Protein AF-A0A954UWZ2-F1 (afdb_monomer)

Structure (mmCIF, N/CA/C/O backbone):
data_AF-A0A954UWZ2-F1
#
_entry.id   AF-A0A954UWZ2-F1
#
loop_
_atom_site.group_PDB
_atom_site.id
_atom_site.type_symbol
_atom_site.label_atom_id
_atom_site.label_alt_id
_atom_site.label_comp_id
_atom_site.label_asym_id
_atom_site.label_entity_id
_atom_site.label_seq_id
_atom_site.pdbx_PDB_ins_code
_atom_site.Cartn_x
_atom_site.Cartn_y
_atom_site.Cartn_z
_atom_site.occupancy
_atom_site.B_iso_or_equiv
_atom_site.auth_seq_id
_atom_site.auth_comp_id
_atom_site.auth_asym_id
_atom_site.auth_atom_id
_atom_site.pdbx_PDB_model_num
ATOM 1 N N . LEU A 1 1 ? 9.481 5.111 -17.561 1.00 67.00 1 LEU A N 1
ATOM 2 C CA . LEU A 1 1 ? 8.067 4.849 -17.198 1.00 67.00 1 LEU A CA 1
ATOM 3 C C . LEU A 1 1 ? 7.907 4.317 -15.772 1.00 67.00 1 LEU A C 1
ATOM 5 O O . LEU A 1 1 ? 6.921 4.654 -15.141 1.00 67.00 1 LEU A O 1
ATOM 9 N N . SER A 1 2 ? 8.858 3.538 -15.236 1.00 72.62 2 SER A N 1
ATOM 10 C CA . SER A 1 2 ? 8.804 3.066 -13.840 1.00 72.62 2 SER A CA 1
ATOM 11 C C . SER A 1 2 ? 8.763 4.212 -12.810 1.00 72.62 2 SER A C 1
ATOM 13 O O . SER A 1 2 ? 8.008 4.137 -11.845 1.00 72.62 2 SER A O 1
ATOM 15 N N . MET A 1 3 ? 9.449 5.325 -13.108 1.00 80.88 3 MET A N 1
ATOM 16 C CA . MET A 1 3 ? 9.498 6.538 -12.276 1.00 80.88 3 MET A CA 1
ATOM 17 C C . MET A 1 3 ? 8.120 7.120 -11.911 1.00 80.88 3 MET A C 1
ATOM 19 O O . MET A 1 3 ? 8.014 7.819 -10.908 1.00 80.88 3 MET A O 1
ATOM 23 N N . VAL A 1 4 ? 7.056 6.813 -12.667 1.00 82.88 4 VAL A N 1
ATOM 24 C CA . VAL A 1 4 ? 5.683 7.265 -12.361 1.00 82.88 4 VAL A CA 1
ATOM 25 C C . VAL A 1 4 ? 5.224 6.779 -10.980 1.00 82.88 4 VAL A C 1
ATOM 27 O O . VAL A 1 4 ? 4.524 7.489 -10.267 1.00 82.88 4 VAL A O 1
ATOM 30 N N . PHE A 1 5 ? 5.670 5.602 -10.532 1.00 83.75 5 PHE A N 1
ATOM 31 C CA . PHE A 1 5 ? 5.325 5.092 -9.199 1.00 83.75 5 PHE A CA 1
ATOM 32 C C . PHE A 1 5 ? 6.072 5.796 -8.051 1.00 83.75 5 PHE A C 1
ATOM 34 O O . PHE A 1 5 ? 5.718 5.621 -6.883 1.00 83.75 5 PHE A O 1
ATOM 41 N N . HIS A 1 6 ? 7.092 6.590 -8.373 1.00 84.88 6 HIS A N 1
ATOM 42 C CA . HIS A 1 6 ? 7.792 7.467 -7.435 1.00 84.88 6 HIS A CA 1
ATOM 43 C C . HIS A 1 6 ? 7.334 8.919 -7.535 1.00 84.88 6 HIS A C 1
ATOM 45 O O . HIS A 1 6 ? 7.805 9.761 -6.769 1.00 84.88 6 HIS A O 1
ATOM 51 N N . GLU A 1 7 ? 6.402 9.216 -8.439 1.00 90.31 7 GLU A N 1
ATOM 52 C CA . GLU A 1 7 ? 5.855 10.550 -8.570 1.00 90.31 7 GLU A CA 1
ATOM 53 C C . GLU A 1 7 ? 5.145 10.940 -7.262 1.00 90.31 7 GLU A C 1
ATOM 55 O O . GLU A 1 7 ? 4.226 10.241 -6.810 1.00 90.31 7 GLU A O 1
ATOM 60 N N . PRO A 1 8 ? 5.565 12.043 -6.614 1.00 88.62 8 PRO A N 1
ATOM 61 C CA . PRO A 1 8 ? 5.106 12.383 -5.272 1.00 88.62 8 PRO A CA 1
ATOM 62 C C . PRO A 1 8 ? 3.603 12.631 -5.239 1.00 88.62 8 PRO A C 1
ATOM 64 O O . PRO A 1 8 ? 2.965 12.330 -4.234 1.00 88.62 8 PRO A O 1
ATOM 67 N N . VAL A 1 9 ? 3.025 13.123 -6.336 1.00 92.19 9 VAL A N 1
ATOM 68 C CA . VAL A 1 9 ? 1.583 13.341 -6.468 1.00 92.19 9 VAL A CA 1
ATOM 69 C C . VAL A 1 9 ? 0.827 12.021 -6.329 1.00 92.19 9 VAL A C 1
ATOM 71 O O . VAL A 1 9 ? -0.062 11.915 -5.490 1.00 92.19 9 VAL A O 1
ATOM 74 N N . LEU A 1 10 ? 1.224 10.989 -7.077 1.00 93.00 10 LEU A N 1
ATOM 75 C CA . LEU A 1 10 ? 0.560 9.686 -7.073 1.00 93.00 10 LEU A CA 1
ATOM 76 C C . LEU A 1 10 ? 0.650 9.011 -5.702 1.00 93.00 10 LEU A C 1
ATOM 78 O O . LEU A 1 10 ? -0.364 8.575 -5.150 1.00 93.00 10 LEU A O 1
ATOM 82 N N . VAL A 1 11 ? 1.853 8.975 -5.124 1.00 92.25 11 VAL A N 1
ATOM 83 C CA . VAL A 1 11 ? 2.081 8.409 -3.788 1.00 92.25 11 VAL A CA 1
ATOM 84 C C . VAL A 1 11 ? 1.276 9.180 -2.742 1.00 92.25 11 VAL A C 1
ATOM 86 O O . VAL A 1 11 ? 0.578 8.571 -1.934 1.00 92.25 11 VAL A O 1
ATOM 89 N N . THR A 1 12 ? 1.291 10.513 -2.790 1.00 93.25 12 THR A N 1
ATOM 90 C CA . THR A 1 12 ? 0.527 11.351 -1.857 1.00 93.25 12 THR A CA 1
ATOM 91 C C . THR A 1 12 ? -0.974 11.130 -2.008 1.00 93.25 12 THR A C 1
ATOM 93 O O . THR A 1 12 ? -1.648 10.998 -0.995 1.00 93.25 12 THR A O 1
ATOM 96 N N . CYS A 1 13 ? -1.519 10.998 -3.220 1.00 94.81 13 CYS A N 1
ATOM 97 C CA . CYS A 1 13 ? -2.939 10.692 -3.423 1.00 94.81 13 CYS A CA 1
ATOM 98 C C . CYS A 1 13 ? -3.350 9.371 -2.753 1.00 94.81 13 CYS A C 1
ATOM 100 O O . CYS A 1 13 ? -4.350 9.325 -2.032 1.00 94.81 13 CYS A O 1
ATOM 102 N N . VAL A 1 14 ? -2.561 8.308 -2.941 1.00 95.81 14 VAL A N 1
ATOM 103 C CA . VAL A 1 14 ? -2.810 6.990 -2.329 1.00 95.81 14 VAL A CA 1
ATOM 104 C C . VAL A 1 14 ? -2.700 7.057 -0.804 1.00 95.81 14 VAL A C 1
ATOM 106 O O . VAL A 1 14 ? -3.539 6.503 -0.086 1.00 95.81 14 VAL A O 1
ATOM 109 N N . LEU A 1 15 ? -1.686 7.754 -0.292 1.00 95.38 15 LEU A N 1
ATOM 110 C CA . LEU A 1 15 ? -1.473 7.918 1.143 1.00 95.38 15 LEU A CA 1
ATOM 111 C C . LEU A 1 15 ? -2.563 8.773 1.784 1.00 95.38 15 LEU A C 1
ATOM 113 O O . LEU A 1 15 ? -3.098 8.381 2.813 1.00 95.38 15 LEU A O 1
ATOM 117 N N . VAL A 1 16 ? -2.947 9.891 1.171 1.00 96.00 16 VAL A N 1
ATOM 118 C CA . VAL A 1 16 ? -4.031 10.757 1.650 1.00 96.00 16 VAL A CA 1
ATOM 119 C C . VAL A 1 16 ? -5.338 9.979 1.708 1.00 96.00 16 VAL A C 1
ATOM 121 O O . VAL A 1 16 ? -6.011 10.032 2.734 1.00 96.00 16 VAL A O 1
ATOM 124 N N . TRP A 1 17 ? -5.670 9.197 0.674 1.00 96.81 17 TRP A N 1
ATOM 125 C CA . TRP A 1 17 ? -6.833 8.306 0.706 1.00 96.81 17 TRP A CA 1
ATOM 126 C C . TRP A 1 17 ? -6.774 7.344 1.897 1.00 96.81 17 TRP A C 1
ATOM 128 O O . TRP A 1 17 ? -7.715 7.266 2.689 1.00 96.81 17 TRP A O 1
ATOM 138 N N . SER A 1 18 ? -5.648 6.646 2.047 1.00 96.81 18 SER A N 1
ATOM 139 C CA . SER A 1 18 ? -5.453 5.622 3.077 1.00 96.81 18 SER A CA 1
ATOM 140 C C . SER A 1 18 ? -5.515 6.210 4.491 1.00 96.81 18 SER A C 1
ATOM 142 O O . SER A 1 18 ? -6.202 5.675 5.361 1.00 96.81 18 SER A O 1
ATOM 144 N N . ILE A 1 19 ? -4.867 7.355 4.709 1.00 96.12 19 ILE A N 1
ATOM 145 C CA . ILE A 1 19 ? -4.823 8.044 5.999 1.00 96.12 19 ILE A CA 1
ATOM 146 C C . ILE A 1 19 ? -6.180 8.661 6.335 1.00 96.12 19 ILE A C 1
ATOM 148 O O . ILE A 1 19 ? -6.673 8.489 7.452 1.00 96.12 19 ILE A O 1
ATOM 152 N N . ALA A 1 20 ? -6.818 9.352 5.387 1.00 94.69 20 ALA A N 1
ATOM 153 C CA . ALA A 1 20 ? -8.117 9.978 5.609 1.00 94.69 20 ALA A CA 1
ATOM 154 C C . ALA A 1 20 ? -9.187 8.929 5.934 1.00 94.69 20 ALA A C 1
ATOM 156 O O . ALA A 1 20 ? -9.879 9.051 6.942 1.00 94.69 20 ALA A O 1
ATOM 157 N N . ARG A 1 21 ? -9.282 7.859 5.136 1.00 94.94 21 ARG A N 1
ATOM 158 C CA . ARG A 1 21 ? -10.297 6.813 5.327 1.00 94.94 21 ARG A CA 1
ATOM 159 C C . ARG A 1 21 ? -10.023 5.922 6.533 1.00 94.94 21 ARG A C 1
ATOM 161 O O . ARG A 1 21 ? -10.967 5.541 7.223 1.00 94.94 21 ARG A O 1
ATOM 168 N N . GLY A 1 22 ? -8.756 5.620 6.812 1.00 93.69 22 GLY A N 1
ATOM 169 C CA . GLY A 1 22 ? -8.371 4.841 7.988 1.00 93.69 22 GLY A CA 1
ATOM 170 C C . GLY A 1 22 ? -8.563 5.612 9.295 1.00 93.69 22 GLY A C 1
ATOM 171 O O . GLY A 1 22 ? -9.026 5.037 10.276 1.00 93.69 22 GLY A O 1
ATOM 172 N N . SER A 1 23 ? -8.262 6.916 9.314 1.00 93.94 23 SER A N 1
ATOM 173 C CA . SER A 1 23 ? -8.487 7.758 10.499 1.00 93.94 23 SER A CA 1
ATOM 174 C C . SER A 1 23 ? -9.970 8.002 10.781 1.00 93.94 23 SER A C 1
ATOM 176 O O . SER A 1 23 ? -10.359 8.033 11.946 1.00 93.94 23 SER A O 1
ATOM 178 N N . ASP A 1 24 ? -10.809 8.094 9.746 1.00 91.75 24 ASP A N 1
ATOM 179 C CA . ASP A 1 24 ? -12.248 8.328 9.907 1.00 91.75 24 ASP A CA 1
ATOM 180 C C . ASP A 1 24 ? -13.032 7.133 10.457 1.00 91.75 24 ASP A C 1
ATOM 182 O O . ASP A 1 24 ? -14.117 7.326 10.988 1.00 91.75 24 ASP A O 1
ATOM 186 N N . ALA A 1 25 ? -12.481 5.921 10.396 1.00 89.75 25 ALA A N 1
ATOM 187 C CA . ALA A 1 25 ? -13.186 4.690 10.753 1.00 89.75 25 ALA A CA 1
ATOM 188 C C . ALA A 1 25 ? -13.754 4.658 12.185 1.00 89.75 25 ALA A C 1
ATOM 190 O O . ALA A 1 25 ? -14.836 4.114 12.412 1.00 89.75 25 ALA A O 1
ATOM 191 N N . VAL A 1 26 ? -13.000 5.191 13.153 1.00 90.06 26 VAL A N 1
ATOM 192 C CA . VAL A 1 26 ? -13.369 5.179 14.575 1.00 90.06 26 VAL A CA 1
ATOM 193 C C . VAL A 1 26 ? -13.302 6.588 15.153 1.00 90.06 26 VAL A C 1
ATOM 195 O O . VAL A 1 26 ? -14.333 7.136 15.526 1.00 90.06 26 VAL A O 1
ATOM 198 N N . SER A 1 27 ? -12.124 7.217 15.194 1.00 88.75 27 SER A N 1
ATOM 199 C CA . SER A 1 27 ? -11.965 8.551 15.788 1.00 88.75 27 SER A CA 1
ATOM 200 C C . SER A 1 27 ? -12.732 9.645 15.037 1.00 88.75 27 SER A C 1
ATOM 202 O O . SER A 1 27 ? -13.236 10.571 15.667 1.00 88.75 27 SER A O 1
ATOM 204 N N . GLY A 1 28 ? -12.896 9.528 13.715 1.00 87.38 28 GLY A N 1
ATOM 205 C CA . GLY A 1 28 ? -13.749 10.434 12.936 1.00 87.38 28 GLY A CA 1
ATOM 206 C C . GLY A 1 28 ? -15.221 10.367 13.345 1.00 87.38 28 GLY A C 1
ATOM 207 O O . GLY A 1 28 ? -15.819 11.398 13.652 1.00 87.38 28 GLY A O 1
ATOM 208 N N . GLU A 1 29 ? -15.786 9.162 13.402 1.00 90.12 29 GLU A N 1
ATOM 209 C CA . GLU A 1 29 ? -17.192 8.949 13.768 1.00 90.12 29 GLU A CA 1
ATOM 210 C C . GLU A 1 29 ? -17.469 9.205 15.260 1.00 90.12 29 GLU A C 1
ATOM 212 O O . GLU A 1 29 ? -18.535 9.709 15.606 1.00 90.12 29 GLU A O 1
ATOM 217 N N . ILE A 1 30 ? -16.508 8.954 16.159 1.00 89.06 30 ILE A N 1
ATOM 218 C CA . ILE A 1 30 ? -16.653 9.353 17.572 1.00 89.06 30 ILE A CA 1
ATOM 219 C C . ILE A 1 30 ? -16.659 10.876 17.699 1.00 89.06 30 ILE A C 1
ATOM 221 O O . ILE A 1 30 ? -17.496 11.432 18.399 1.00 89.06 30 ILE A O 1
ATOM 225 N N . ASN A 1 31 ? -15.756 11.572 17.004 1.00 87.31 31 ASN A N 1
ATOM 226 C CA . ASN A 1 31 ? -15.694 13.033 17.051 1.00 87.31 31 ASN A CA 1
ATOM 227 C C . ASN A 1 31 ? -16.964 13.705 16.493 1.00 87.31 31 ASN A C 1
ATOM 229 O O . ASN A 1 31 ? -17.227 14.861 16.804 1.00 87.31 31 ASN A O 1
ATOM 233 N N . ARG A 1 32 ? -17.737 12.995 15.660 1.00 88.06 32 ARG A N 1
ATOM 234 C CA . ARG A 1 32 ? -19.035 13.437 15.126 1.00 88.06 32 ARG A CA 1
ATOM 235 C C . ARG A 1 32 ? -20.229 13.039 16.002 1.00 88.06 32 ARG A C 1
ATOM 237 O O . ARG A 1 32 ? -21.334 13.478 15.712 1.00 88.06 32 ARG A O 1
ATOM 244 N N . GLY A 1 33 ? -20.036 12.182 17.008 1.00 86.69 33 GLY A N 1
ATOM 245 C CA . GLY A 1 33 ? -21.117 11.582 17.805 1.00 86.69 33 GLY A CA 1
ATOM 246 C C . GLY A 1 33 ? -21.938 10.509 17.070 1.00 86.69 33 GLY A C 1
ATOM 247 O O . GLY A 1 33 ? -22.824 9.891 17.653 1.00 86.69 33 GLY A O 1
ATOM 248 N N . THR A 1 34 ? -21.638 10.227 15.799 1.00 86.62 34 THR A N 1
ATOM 249 C CA . THR A 1 34 ? -22.390 9.274 14.965 1.00 86.62 34 THR A CA 1
ATOM 250 C C . THR A 1 34 ? -22.144 7.825 15.368 1.00 86.62 34 THR A C 1
ATOM 252 O O . THR A 1 34 ? -23.054 6.998 15.279 1.00 86.62 34 THR A O 1
ATOM 255 N N . LEU A 1 35 ? -20.939 7.500 15.854 1.00 86.56 35 LEU A N 1
ATOM 256 C CA . LEU A 1 35 ? -20.617 6.132 16.268 1.00 86.56 35 LEU A CA 1
ATOM 257 C C . LEU A 1 35 ? -21.508 5.662 17.427 1.00 86.56 35 LEU A C 1
ATOM 259 O O . LEU A 1 35 ? -21.903 4.500 17.467 1.00 86.56 35 LEU A O 1
ATOM 263 N N . GLU A 1 36 ? -21.843 6.558 18.352 1.00 84.75 36 GLU A N 1
ATOM 264 C CA . GLU A 1 36 ? -22.681 6.240 19.510 1.00 84.75 36 GLU A CA 1
ATOM 265 C C . GLU A 1 36 ? -24.131 5.974 19.087 1.00 84.75 36 GLU A C 1
ATOM 267 O O . GLU A 1 36 ? -24.730 4.996 19.533 1.00 84.75 36 GLU A O 1
ATOM 272 N N . MET A 1 37 ? -24.654 6.752 18.131 1.00 86.81 37 MET A N 1
ATOM 273 C CA . MET A 1 37 ? -25.975 6.516 17.535 1.00 86.81 37 MET A CA 1
ATOM 274 C C . MET A 1 37 ? -26.052 5.169 16.800 1.00 86.81 37 MET A C 1
ATOM 276 O O . MET A 1 37 ? -27.055 4.463 16.900 1.00 86.81 37 MET A O 1
ATOM 280 N N . LEU A 1 38 ? -24.996 4.789 16.074 1.00 84.81 38 LEU A N 1
ATOM 281 C CA . LEU A 1 38 ? -24.941 3.518 15.342 1.00 84.81 38 LEU A CA 1
ATOM 282 C C . LEU A 1 38 ? -24.823 2.309 16.274 1.00 84.81 38 LEU A C 1
ATOM 284 O O . LEU A 1 38 ? -25.406 1.263 15.999 1.00 84.81 38 LEU A O 1
ATOM 288 N N . LEU A 1 39 ? -24.086 2.441 17.377 1.00 82.88 39 LEU A N 1
ATOM 289 C CA . LEU A 1 39 ? -23.926 1.366 18.359 1.00 82.88 39 LEU A CA 1
ATOM 290 C C . LEU A 1 39 ? -25.130 1.208 19.296 1.00 82.88 39 LEU A C 1
ATOM 292 O O . LEU A 1 39 ? -25.218 0.190 19.978 1.00 82.88 39 LEU A O 1
ATOM 296 N N . ALA A 1 40 ? -26.061 2.166 19.311 1.00 86.31 40 ALA A N 1
ATOM 297 C CA . ALA A 1 40 ? -27.366 1.993 19.949 1.00 86.31 40 ALA A CA 1
ATOM 298 C C . ALA A 1 40 ? -28.257 0.992 19.187 1.00 86.31 40 ALA A C 1
ATOM 300 O O . ALA A 1 40 ? -29.172 0.402 19.761 1.00 86.31 40 ALA A O 1
ATOM 301 N N . GLN A 1 41 ? -27.985 0.775 17.896 1.00 88.75 41 GLN A N 1
ATOM 302 C CA . GLN A 1 41 ? -28.606 -0.286 17.106 1.00 88.75 41 GLN A CA 1
ATOM 303 C C . GLN A 1 41 ? -27.916 -1.634 17.388 1.00 88.75 41 GLN A C 1
ATOM 305 O O . GLN A 1 41 ? -26.760 -1.650 17.813 1.00 88.75 41 GLN A O 1
ATOM 310 N N . PRO A 1 42 ? -28.562 -2.789 17.126 1.00 89.00 42 PRO A N 1
ATOM 311 C CA . PRO A 1 42 ? -27.990 -4.119 17.372 1.00 89.00 42 PRO A CA 1
ATOM 312 C C . PRO A 1 42 ? -26.892 -4.497 16.350 1.00 89.00 42 PRO A C 1
ATOM 314 O O . PRO A 1 42 ? -26.909 -5.568 15.742 1.00 89.00 42 PRO A O 1
ATOM 317 N N . ILE A 1 43 ? -25.921 -3.608 16.132 1.00 88.06 43 ILE A N 1
ATOM 318 C CA . ILE A 1 43 ? -24.784 -3.781 15.233 1.00 88.06 43 ILE A CA 1
ATOM 319 C C . ILE A 1 43 ? -23.532 -4.012 16.080 1.00 88.06 43 ILE A C 1
ATOM 321 O O . ILE A 1 43 ? -23.143 -3.201 16.916 1.00 88.06 43 ILE A O 1
ATOM 325 N N . GLY A 1 44 ? -22.855 -5.135 15.844 1.00 87.62 44 GLY A N 1
ATOM 326 C CA . GLY A 1 44 ? -21.600 -5.435 16.526 1.00 87.62 44 GLY A CA 1
ATOM 327 C C . GLY A 1 44 ? -20.469 -4.483 16.116 1.00 87.62 44 GLY A C 1
ATOM 328 O O . GLY A 1 44 ? -20.256 -4.232 14.929 1.00 87.62 44 G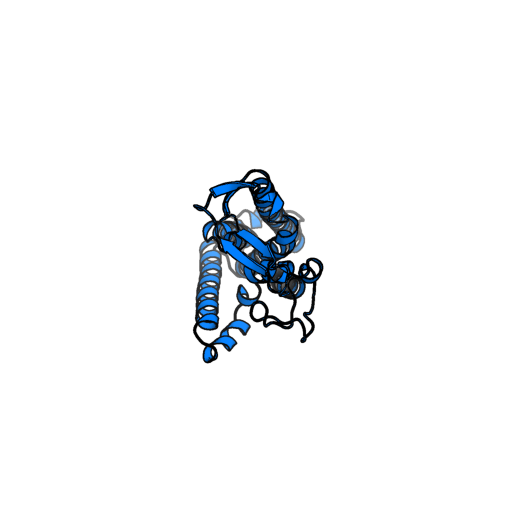LY A O 1
ATOM 329 N N . ARG A 1 45 ? -19.661 -4.048 17.090 1.00 88.56 45 ARG A N 1
ATOM 330 C CA . ARG A 1 45 ? -18.462 -3.204 16.892 1.00 88.56 45 ARG A CA 1
ATOM 331 C C . ARG A 1 45 ? -17.505 -3.746 15.822 1.00 88.56 45 ARG A C 1
ATOM 333 O O . ARG A 1 45 ? -17.026 -3.005 14.969 1.00 88.56 45 ARG A O 1
ATOM 340 N N . LEU A 1 46 ? -17.260 -5.057 15.839 1.00 88.75 46 LEU A N 1
ATOM 341 C CA . LEU A 1 46 ? -16.396 -5.719 14.857 1.00 88.75 46 LEU A CA 1
ATOM 342 C C . LEU A 1 46 ? -17.008 -5.735 13.455 1.00 88.75 46 LEU A C 1
ATOM 344 O O . LEU A 1 46 ? -16.283 -5.586 12.478 1.00 88.75 46 LEU A O 1
ATOM 348 N N . ARG A 1 47 ? -18.334 -5.887 13.351 1.00 91.75 47 ARG A N 1
ATOM 349 C CA . ARG A 1 47 ? -19.039 -5.884 12.065 1.00 91.75 47 ARG A CA 1
ATOM 350 C C . ARG A 1 47 ? -18.964 -4.508 11.412 1.00 91.75 47 ARG A C 1
ATOM 352 O O . ARG A 1 47 ? -18.731 -4.428 10.210 1.00 91.75 47 ARG A O 1
ATOM 359 N N . TRP A 1 48 ? -19.093 -3.449 12.212 1.00 90.62 48 TRP A N 1
ATOM 360 C CA . TRP A 1 48 ? -18.891 -2.078 11.754 1.00 90.62 48 TRP A CA 1
ATOM 361 C C . TRP A 1 48 ? -17.472 -1.861 11.216 1.00 90.62 48 TRP A C 1
ATOM 363 O O . TRP A 1 48 ? -17.298 -1.498 10.052 1.00 90.62 48 TRP A O 1
ATOM 373 N N . LEU A 1 49 ? -16.457 -2.179 12.028 1.00 92.88 49 LEU A N 1
ATOM 374 C CA . LEU A 1 49 ? -15.055 -2.005 11.646 1.00 92.88 49 LEU A CA 1
ATOM 375 C C . LEU A 1 49 ? -14.686 -2.829 10.402 1.00 92.88 49 LEU A C 1
ATOM 377 O O . LEU A 1 49 ? -13.990 -2.331 9.517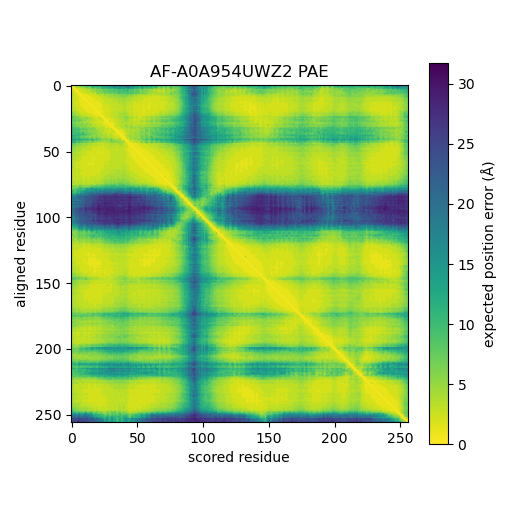 1.00 92.88 49 LEU A O 1
ATOM 381 N N . ALA A 1 50 ? -15.165 -4.073 10.314 1.00 93.88 50 ALA A N 1
ATOM 382 C CA . ALA A 1 50 ? -14.946 -4.942 9.162 1.00 93.88 50 ALA A CA 1
ATOM 383 C C . ALA A 1 50 ? -15.581 -4.362 7.892 1.00 93.88 50 ALA A C 1
ATOM 385 O O . ALA A 1 50 ? -14.901 -4.267 6.874 1.00 93.88 50 ALA A O 1
ATOM 386 N N . CYS A 1 51 ? -16.838 -3.906 7.959 1.00 94.44 51 CYS A N 1
ATOM 387 C CA . CYS A 1 51 ? -17.512 -3.264 6.831 1.00 94.44 51 CYS A CA 1
ATOM 388 C C . CYS A 1 51 ? -16.709 -2.054 6.334 1.00 94.44 51 CYS A C 1
ATOM 390 O O . CYS A 1 51 ? -16.304 -2.013 5.171 1.00 94.44 51 CYS A O 1
ATOM 392 N N . HIS A 1 52 ? -16.357 -1.134 7.236 1.00 94.62 52 HIS A N 1
ATOM 393 C CA . HIS A 1 52 ? -15.572 0.051 6.886 1.00 94.62 52 HIS A CA 1
ATOM 394 C C . HIS A 1 52 ? -14.224 -0.313 6.256 1.00 94.62 52 HIS A C 1
ATOM 396 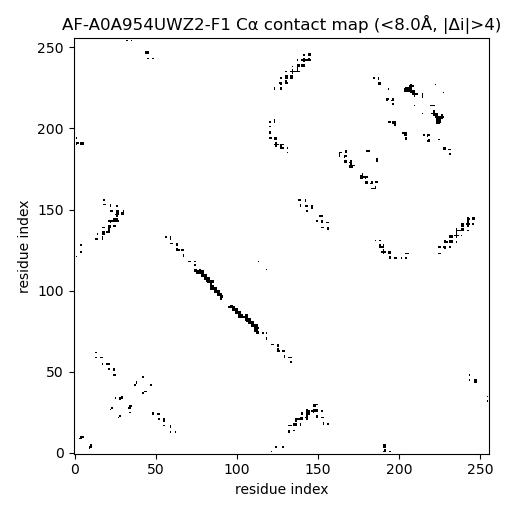O O . HIS A 1 52 ? -13.855 0.213 5.206 1.00 94.62 52 HIS A O 1
ATOM 402 N N . THR A 1 53 ? -13.507 -1.265 6.855 1.00 95.19 53 THR A N 1
ATOM 403 C CA . THR A 1 53 ? -12.201 -1.714 6.357 1.00 95.19 53 THR A CA 1
ATOM 404 C C . THR A 1 53 ? -12.316 -2.356 4.976 1.00 95.19 53 THR A C 1
ATOM 406 O O . THR A 1 53 ? -11.498 -2.061 4.103 1.00 95.19 53 THR A O 1
ATOM 409 N N . THR A 1 54 ? -13.335 -3.188 4.736 1.00 96.19 54 THR A N 1
ATOM 410 C CA . THR A 1 54 ? -13.561 -3.816 3.423 1.00 96.19 54 THR A CA 1
ATOM 411 C C . THR A 1 54 ? -13.868 -2.780 2.347 1.00 96.19 54 THR A C 1
ATOM 413 O O . THR A 1 54 ? -13.207 -2.783 1.312 1.00 96.19 54 THR A O 1
ATOM 416 N N . VAL A 1 55 ? -14.770 -1.829 2.610 1.00 97.00 55 VAL A N 1
ATOM 417 C CA . VAL A 1 55 ? -15.106 -0.748 1.670 1.00 97.00 55 VAL A CA 1
ATOM 418 C C . VAL A 1 55 ? -13.878 0.109 1.356 1.00 97.00 55 VAL A C 1
ATOM 420 O O . VAL A 1 55 ? -13.605 0.400 0.192 1.00 97.00 55 VAL A O 1
ATOM 423 N N . CYS A 1 56 ? -13.086 0.468 2.369 1.00 96.88 56 CYS A N 1
ATOM 424 C CA . CYS A 1 56 ? -11.872 1.262 2.170 1.00 96.88 56 CYS A CA 1
ATOM 425 C C . CYS A 1 56 ? -10.801 0.506 1.375 1.00 96.88 56 CYS A C 1
ATOM 427 O O . CYS A 1 56 ? -10.137 1.101 0.525 1.00 96.88 56 CYS A O 1
ATOM 429 N N . SER A 1 57 ? -10.656 -0.798 1.620 1.00 97.00 57 SER A N 1
ATOM 430 C CA . SER A 1 57 ? -9.710 -1.658 0.901 1.00 97.00 57 SER A CA 1
ATOM 431 C C . SER A 1 57 ? -10.121 -1.848 -0.558 1.00 97.00 57 SER A C 1
ATOM 433 O O . SER A 1 57 ? -9.274 -1.767 -1.443 1.00 97.00 57 SER A O 1
ATOM 435 N N . VAL A 1 58 ? -11.419 -2.021 -0.830 1.00 97.88 58 VAL A N 1
ATOM 436 C CA . VAL A 1 58 ? -11.964 -2.070 -2.196 1.00 97.88 58 VAL A CA 1
ATOM 437 C C . VAL A 1 58 ? -11.752 -0.734 -2.906 1.00 97.88 58 VAL A C 1
ATOM 439 O O . VAL A 1 58 ? -11.263 -0.717 -4.031 1.00 97.88 58 VAL A O 1
ATOM 442 N N . GLY A 1 59 ? -12.034 0.393 -2.245 1.00 97.31 59 GLY A N 1
ATOM 443 C CA . GLY A 1 59 ? -11.776 1.721 -2.807 1.00 97.31 59 GLY A CA 1
ATOM 444 C C . GLY A 1 59 ? -10.297 1.948 -3.135 1.00 97.31 59 GLY A C 1
ATOM 445 O O . GLY A 1 59 ? -9.972 2.469 -4.199 1.00 97.31 59 GLY A O 1
ATOM 446 N N . LEU A 1 60 ? -9.392 1.486 -2.270 1.00 97.62 60 LEU A N 1
ATOM 447 C CA . LEU A 1 60 ? -7.952 1.525 -2.522 1.00 97.62 60 LEU A CA 1
ATOM 448 C C . LEU A 1 60 ? -7.544 0.633 -3.709 1.00 97.62 60 LEU A C 1
ATOM 450 O O . LEU A 1 60 ? -6.726 1.050 -4.530 1.00 97.62 60 LEU A O 1
ATOM 454 N N . ALA A 1 61 ? -8.112 -0.571 -3.819 1.00 97.31 61 ALA A N 1
ATOM 455 C CA . ALA A 1 61 ? -7.863 -1.476 -4.940 1.00 97.31 61 ALA A CA 1
ATOM 456 C C . ALA A 1 61 ? -8.334 -0.866 -6.268 1.00 97.31 61 ALA A C 1
ATOM 458 O O . ALA A 1 61 ? -7.602 -0.916 -7.254 1.00 97.31 61 ALA A O 1
ATOM 459 N N . LEU A 1 62 ? -9.506 -0.223 -6.278 1.00 97.50 62 LEU A N 1
ATOM 460 C CA . LEU A 1 62 ? -10.021 0.504 -7.439 1.00 97.50 62 LEU A CA 1
ATOM 461 C C . LEU A 1 62 ? -9.111 1.673 -7.824 1.00 97.50 62 LEU A C 1
ATOM 463 O O . LEU A 1 62 ? -8.801 1.831 -9.000 1.00 97.50 62 LEU A O 1
ATOM 467 N N . LEU A 1 63 ? -8.627 2.450 -6.851 1.00 96.31 63 LEU A N 1
ATOM 468 C CA . LEU A 1 63 ? -7.701 3.558 -7.099 1.00 96.31 63 LEU A CA 1
ATOM 469 C C . LEU A 1 63 ? -6.394 3.053 -7.735 1.00 96.31 63 LEU A C 1
ATOM 471 O O . LEU A 1 63 ? -5.957 3.583 -8.755 1.00 96.31 63 LEU A O 1
ATOM 475 N N . CYS A 1 64 ? -5.809 1.976 -7.206 1.00 96.19 64 CYS A N 1
ATOM 476 C CA . CYS A 1 64 ? -4.611 1.363 -7.792 1.00 96.19 64 CYS A CA 1
ATOM 477 C C . CYS A 1 64 ? -4.888 0.753 -9.179 1.00 96.19 64 CYS A C 1
ATOM 479 O O . CYS A 1 64 ? -4.059 0.861 -10.083 1.00 96.19 64 CYS A O 1
ATOM 481 N N . GLY A 1 65 ? -6.066 0.156 -9.378 1.00 96.06 65 GLY A N 1
ATOM 482 C CA . GLY A 1 65 ? -6.513 -0.347 -10.676 1.00 96.06 65 GLY A CA 1
ATOM 483 C C . GLY A 1 65 ? -6.646 0.765 -11.718 1.00 96.06 65 GLY A C 1
ATOM 484 O O . GLY A 1 65 ? -6.185 0.600 -12.845 1.00 96.06 65 GLY A O 1
ATOM 485 N N . LEU A 1 66 ? -7.187 1.926 -11.336 1.00 95.88 66 LEU A N 1
ATOM 486 C CA . LEU A 1 66 ? -7.261 3.113 -12.193 1.00 95.88 66 LEU A CA 1
ATOM 487 C C . LEU A 1 66 ? -5.874 3.646 -12.561 1.00 95.88 66 LEU A C 1
ATOM 489 O O . LEU A 1 66 ? -5.669 4.028 -13.710 1.00 95.88 66 LEU A O 1
ATOM 493 N N . VAL A 1 67 ? -4.910 3.616 -11.636 1.00 94.44 67 VAL A N 1
ATOM 494 C CA . VAL A 1 67 ? -3.507 3.951 -11.938 1.00 94.44 67 VAL A CA 1
ATOM 495 C C . VAL A 1 67 ? -2.950 3.020 -13.018 1.00 94.44 67 VAL A C 1
ATOM 497 O O . VAL A 1 67 ? -2.365 3.487 -13.995 1.00 94.44 67 VAL A O 1
ATOM 500 N N . TRP A 1 68 ? -3.163 1.708 -12.888 1.00 94.81 68 TRP A N 1
ATOM 501 C CA . TRP A 1 68 ? -2.706 0.746 -13.892 1.00 94.81 68 TRP A CA 1
ATOM 502 C C . TRP A 1 68 ? -3.412 0.919 -15.243 1.00 94.81 68 TRP A C 1
ATOM 504 O O . TRP A 1 68 ? -2.750 0.921 -16.279 1.00 94.81 68 TRP A O 1
ATOM 514 N N . LEU A 1 69 ? -4.732 1.126 -15.248 1.00 95.06 69 LEU A N 1
ATOM 515 C CA . LEU A 1 69 ? -5.497 1.400 -16.468 1.00 95.06 69 LEU A CA 1
ATOM 516 C C . LEU A 1 69 ? -5.038 2.696 -17.143 1.00 95.06 69 LEU A C 1
ATOM 518 O O . LEU A 1 69 ? -4.894 2.728 -18.364 1.00 95.06 69 LEU A O 1
ATOM 522 N N . GLY A 1 70 ? -4.756 3.740 -16.362 1.00 93.19 70 GLY A N 1
ATOM 523 C CA . GLY A 1 70 ? -4.201 5.000 -16.848 1.00 93.19 70 GLY A CA 1
ATOM 524 C C . GLY A 1 70 ? -2.839 4.805 -17.511 1.00 93.19 70 GLY A C 1
ATOM 525 O O . GLY A 1 70 ? -2.623 5.287 -18.622 1.00 93.19 70 GLY A O 1
ATOM 526 N N . LEU A 1 71 ? -1.951 4.020 -16.893 1.00 92.06 71 LEU A N 1
ATOM 527 C CA . LEU A 1 71 ? -0.662 3.645 -17.481 1.00 92.06 71 LEU A CA 1
ATOM 528 C C . LEU A 1 71 ? -0.832 2.827 -18.766 1.00 92.06 71 LEU A C 1
ATOM 530 O O . LEU A 1 71 ? -0.186 3.123 -19.768 1.00 92.06 71 LEU A O 1
ATOM 534 N N . ALA A 1 72 ? -1.716 1.829 -18.774 1.00 92.19 72 ALA A N 1
ATOM 535 C CA . ALA A 1 72 ? -1.979 1.004 -19.950 1.00 92.19 72 ALA A CA 1
ATOM 536 C C . ALA A 1 72 ? -2.559 1.827 -21.114 1.00 92.19 72 ALA A C 1
ATOM 538 O O . ALA A 1 72 ? -2.149 1.653 -22.262 1.00 92.19 72 ALA A O 1
ATOM 539 N N . CYS A 1 73 ? -3.476 2.752 -20.822 1.00 92.62 73 CYS A N 1
ATOM 540 C CA . CYS A 1 73 ? -4.028 3.689 -21.796 1.00 92.62 73 CYS A CA 1
ATOM 541 C C . CYS A 1 73 ? -2.945 4.640 -22.330 1.00 92.62 73 CYS A C 1
ATOM 543 O O . CYS A 1 73 ? -2.811 4.809 -23.542 1.00 92.62 73 CYS A O 1
ATOM 545 N N . SER A 1 74 ? -2.113 5.190 -21.442 1.00 89.12 74 SER A N 1
ATOM 546 C CA . SER A 1 74 ? -0.995 6.069 -21.799 1.00 89.12 74 SER A CA 1
ATOM 547 C C . SER A 1 74 ? 0.011 5.372 -22.725 1.00 89.12 74 SER A C 1
ATOM 549 O O . SER A 1 74 ? 0.345 5.896 -23.784 1.00 89.12 74 SER A O 1
ATOM 551 N N . ILE A 1 75 ? 0.407 4.132 -22.417 1.00 90.44 75 ILE A N 1
ATOM 552 C CA . ILE A 1 75 ? 1.332 3.348 -23.257 1.00 90.44 75 ILE A CA 1
ATOM 553 C C . ILE A 1 75 ? 0.776 3.110 -24.669 1.00 90.44 75 ILE A C 1
ATOM 555 O O . ILE A 1 75 ? 1.535 3.096 -25.637 1.00 90.44 75 ILE A O 1
ATOM 559 N N . ARG A 1 76 ? -0.541 2.923 -24.802 1.00 89.31 76 ARG A N 1
ATOM 560 C CA . ARG A 1 76 ? -1.192 2.691 -26.101 1.00 89.31 76 ARG A CA 1
ATOM 561 C C . ARG A 1 76 ? -1.356 3.957 -26.935 1.00 89.31 76 ARG A C 1
ATOM 563 O O . ARG A 1 76 ? -1.429 3.857 -28.154 1.00 89.31 76 ARG A O 1
ATOM 570 N N . THR A 1 77 ? -1.455 5.115 -26.290 1.00 89.00 77 THR A N 1
ATOM 571 C CA . THR A 1 77 ? -1.790 6.386 -26.948 1.00 89.00 77 THR A CA 1
ATOM 572 C C . THR A 1 77 ? -0.572 7.253 -27.247 1.00 89.00 77 THR A C 1
ATOM 574 O O . THR A 1 77 ? -0.631 8.070 -28.159 1.00 89.00 77 THR A O 1
ATOM 577 N N . GLN A 1 78 ? 0.530 7.082 -26.514 1.00 86.94 78 GLN A N 1
ATOM 578 C CA . GLN A 1 78 ? 1.728 7.910 -26.653 1.00 86.94 78 GLN A CA 1
ATOM 579 C C . GLN A 1 78 ? 2.751 7.306 -27.634 1.00 86.94 78 GLN A C 1
ATOM 581 O O . GLN A 1 78 ? 3.010 6.098 -27.639 1.00 86.94 78 GLN A O 1
ATOM 586 N N . SER A 1 79 ? 3.382 8.164 -28.439 1.00 82.94 79 SER A N 1
ATOM 587 C CA . SER A 1 79 ? 4.545 7.848 -29.278 1.00 82.94 79 SER A CA 1
ATOM 588 C C . SER A 1 79 ? 5.796 8.549 -28.744 1.00 82.94 79 SER A C 1
ATOM 590 O O . SER A 1 79 ? 5.720 9.617 -28.140 1.00 82.94 79 SER A O 1
ATOM 592 N N . VAL A 1 80 ? 6.964 7.932 -28.933 1.00 81.44 80 VAL A N 1
ATOM 593 C CA . VAL A 1 80 ? 8.258 8.508 -28.547 1.00 81.44 80 VAL A CA 1
ATOM 594 C C . VAL A 1 80 ? 9.098 8.735 -29.790 1.00 81.44 80 VAL A C 1
ATOM 596 O O . VAL A 1 80 ? 9.287 7.832 -30.602 1.00 81.44 80 VAL A O 1
ATOM 599 N N . ARG A 1 81 ? 9.636 9.949 -29.913 1.00 74.06 81 ARG A N 1
ATOM 600 C CA . ARG A 1 81 ? 10.622 10.305 -30.935 1.00 74.06 81 ARG A CA 1
ATOM 601 C C . ARG A 1 81 ? 11.955 9.664 -30.576 1.00 74.06 81 ARG A C 1
ATOM 603 O O . ARG A 1 81 ? 12.542 10.002 -29.551 1.00 74.06 81 ARG A O 1
ATOM 610 N N . GLN A 1 82 ? 12.411 8.726 -31.394 1.00 66.69 82 GLN A N 1
ATOM 611 C CA . GLN A 1 82 ? 13.731 8.124 -31.268 1.00 66.69 82 GLN A CA 1
ATOM 612 C C . GLN A 1 82 ? 14.643 8.686 -32.350 1.00 66.69 82 GLN A C 1
ATOM 614 O O . GLN A 1 82 ? 14.309 8.669 -33.531 1.00 66.69 82 GLN A O 1
ATOM 619 N N . GLU A 1 83 ? 15.808 9.167 -31.936 1.00 66.38 83 GLU A N 1
ATOM 620 C CA . GLU A 1 83 ? 16.897 9.515 -32.840 1.00 66.38 83 GLU A CA 1
ATOM 621 C C . GLU A 1 83 ? 17.561 8.222 -33.316 1.00 66.38 83 GLU A C 1
ATOM 623 O O . GLU A 1 83 ? 18.420 7.653 -32.640 1.00 66.38 83 GLU A O 1
ATOM 628 N N . MET A 1 84 ? 17.124 7.712 -34.466 1.00 57.72 84 MET A N 1
ATOM 629 C CA . MET A 1 84 ? 17.791 6.590 -35.113 1.00 57.72 84 MET A CA 1
ATOM 630 C C . MET A 1 84 ? 18.921 7.158 -35.973 1.00 57.72 84 MET A C 1
ATOM 632 O O . MET A 1 84 ? 18.677 7.823 -36.979 1.00 57.72 84 MET A O 1
ATOM 636 N N . ALA A 1 85 ? 20.170 6.925 -35.567 1.00 58.84 85 ALA A N 1
ATOM 637 C CA . ALA A 1 85 ? 21.308 7.095 -36.463 1.00 58.84 85 ALA A CA 1
ATOM 638 C C . ALA A 1 85 ? 21.366 5.852 -37.370 1.00 58.84 85 ALA A C 1
ATOM 640 O O . ALA A 1 85 ? 21.525 4.750 -36.837 1.00 58.84 85 ALA A O 1
ATOM 641 N N . PRO A 1 86 ? 21.203 5.978 -38.699 1.00 58.41 86 PRO A N 1
ATOM 642 C CA . PRO A 1 86 ? 21.303 4.832 -39.591 1.00 58.41 86 PRO A CA 1
ATOM 643 C C . PRO A 1 86 ? 22.729 4.271 -39.540 1.00 58.41 86 PRO A C 1
ATOM 645 O O . PRO A 1 86 ? 23.704 4.934 -39.903 1.00 58.41 86 PRO A O 1
ATOM 648 N N . THR A 1 87 ? 22.845 3.049 -39.030 1.00 60.94 87 THR A N 1
ATOM 649 C CA . THR A 1 87 ? 24.090 2.284 -39.015 1.00 60.94 87 THR A CA 1
ATOM 650 C C . THR A 1 87 ? 24.084 1.373 -40.233 1.00 60.94 87 THR A C 1
ATOM 652 O O . THR A 1 87 ? 23.160 0.579 -40.400 1.00 60.94 87 THR A O 1
ATOM 655 N N . VAL A 1 88 ? 25.088 1.510 -41.097 1.00 64.06 88 VAL A N 1
ATOM 656 C CA . VAL A 1 88 ? 25.302 0.615 -42.238 1.00 64.06 88 VAL A CA 1
ATOM 657 C C . VAL A 1 88 ? 26.399 -0.367 -41.849 1.00 64.06 88 VAL A C 1
ATOM 659 O O . VAL A 1 88 ? 27.533 0.038 -41.581 1.00 64.06 88 VAL A O 1
ATOM 662 N N . ASP A 1 89 ? 26.059 -1.653 -41.818 1.00 64.44 89 ASP A N 1
ATOM 663 C CA . ASP A 1 89 ? 27.020 -2.725 -41.574 1.00 64.44 89 ASP A CA 1
ATOM 664 C C . ASP A 1 89 ? 27.723 -3.068 -42.892 1.00 64.44 89 ASP A C 1
ATOM 666 O O . ASP A 1 89 ? 27.152 -3.713 -43.772 1.00 64.44 89 ASP A O 1
ATOM 670 N N . ILE A 1 90 ? 28.967 -2.610 -43.054 1.00 64.25 90 ILE A N 1
ATOM 671 C CA . ILE A 1 90 ? 29.805 -2.992 -44.196 1.00 64.25 90 ILE A CA 1
ATOM 672 C C . ILE A 1 90 ? 30.579 -4.252 -43.802 1.00 64.25 90 ILE A C 1
ATOM 674 O O . ILE A 1 90 ? 31.423 -4.217 -42.903 1.00 64.25 90 ILE A O 1
ATOM 678 N N . SER A 1 91 ? 30.295 -5.371 -44.467 1.00 64.12 91 SER A N 1
ATOM 679 C CA . SER A 1 91 ? 31.074 -6.604 -44.350 1.00 64.12 91 SER A CA 1
ATOM 680 C C . SER A 1 91 ? 32.240 -6.587 -45.343 1.00 64.12 91 SER A C 1
ATOM 682 O O . SER A 1 91 ? 32.053 -6.441 -46.551 1.00 64.12 91 SER A O 1
ATOM 684 N N . LEU A 1 92 ? 33.471 -6.728 -44.841 1.00 66.62 92 LEU A N 1
ATOM 685 C CA . LEU A 1 92 ? 34.654 -6.871 -45.690 1.00 66.62 92 LEU A CA 1
ATOM 686 C C . LEU A 1 92 ? 34.697 -8.307 -46.251 1.00 66.62 92 LEU A C 1
ATOM 688 O O . LEU A 1 92 ? 34.704 -9.253 -45.469 1.00 66.62 92 LEU A O 1
ATOM 692 N N . PRO A 1 93 ? 34.782 -8.519 -47.577 1.00 64.69 93 PRO A N 1
ATOM 693 C CA . PRO A 1 93 ? 34.698 -9.855 -48.185 1.00 64.69 93 PRO A CA 1
ATOM 694 C C . PRO A 1 93 ? 35.864 -10.805 -47.835 1.00 64.69 93 PRO A C 1
ATOM 696 O O . PRO A 1 93 ? 35.808 -11.982 -48.174 1.00 64.69 93 PRO A O 1
ATOM 699 N N . LEU A 1 94 ? 36.910 -10.315 -47.157 1.00 64.62 94 LEU A N 1
ATOM 700 C CA . LEU A 1 94 ? 38.118 -11.070 -46.789 1.00 64.62 94 LEU A CA 1
ATOM 701 C C . LEU A 1 94 ? 38.367 -11.179 -45.274 1.00 64.62 94 LEU A C 1
ATOM 703 O O . LEU A 1 94 ? 39.198 -11.984 -44.862 1.00 64.62 94 LEU A O 1
ATOM 707 N N . LEU A 1 95 ? 37.668 -10.404 -44.436 1.00 68.00 95 LEU A N 1
ATOM 708 C CA . LEU A 1 95 ? 37.780 -10.469 -42.975 1.00 68.00 95 LEU A CA 1
ATOM 709 C C . LEU A 1 95 ? 36.376 -10.596 -42.367 1.00 68.00 95 LEU A C 1
ATOM 711 O O . LEU A 1 95 ? 35.506 -9.805 -42.724 1.00 68.00 95 LEU A O 1
ATOM 715 N N . PRO A 1 96 ? 36.146 -11.494 -41.392 1.00 70.31 96 PRO A N 1
ATOM 716 C CA . PRO A 1 96 ? 34.875 -11.617 -40.673 1.00 70.31 96 PRO A CA 1
ATOM 717 C C . PRO A 1 96 ? 34.689 -10.475 -39.654 1.00 70.31 96 PRO A C 1
ATOM 719 O O . PRO A 1 96 ? 34.358 -10.700 -38.494 1.00 70.31 96 PRO A O 1
ATOM 722 N N . TRP A 1 97 ? 34.958 -9.239 -40.068 1.00 64.75 97 TRP A N 1
ATOM 723 C CA . TRP A 1 97 ? 34.808 -8.040 -39.260 1.00 64.75 97 TRP A CA 1
ATOM 724 C C . TRP A 1 97 ? 33.759 -7.142 -39.909 1.00 64.75 97 TRP A C 1
ATOM 726 O O . TRP A 1 97 ? 33.946 -6.632 -41.013 1.00 64.75 97 TRP A O 1
ATOM 736 N N . THR A 1 98 ? 32.640 -6.959 -39.215 1.00 65.88 98 THR A N 1
ATOM 737 C CA . THR A 1 98 ? 31.613 -5.971 -39.545 1.00 65.88 98 THR A CA 1
ATOM 738 C C . THR A 1 98 ? 31.881 -4.709 -38.735 1.00 65.88 98 THR A C 1
ATOM 740 O O . THR A 1 98 ? 31.806 -4.737 -37.504 1.00 65.88 98 THR A O 1
ATOM 743 N N . VAL A 1 99 ? 32.227 -3.610 -39.405 1.00 70.62 99 VAL A N 1
ATOM 744 C CA . VAL A 1 99 ? 32.379 -2.305 -38.750 1.00 70.62 99 VAL A CA 1
ATOM 745 C C . VAL A 1 99 ? 31.069 -1.531 -38.934 1.00 70.62 99 VAL A C 1
ATOM 747 O O . VAL A 1 99 ? 30.748 -1.180 -40.070 1.00 70.62 99 VAL A O 1
ATOM 750 N N . PRO A 1 100 ? 30.309 -1.257 -37.856 1.00 65.75 100 PRO A N 1
ATOM 751 C CA . PRO A 1 100 ? 29.090 -0.463 -37.944 1.00 65.75 100 PRO A CA 1
ATOM 752 C C . PRO A 1 100 ? 29.454 1.011 -38.158 1.00 65.75 100 PRO A C 1
ATOM 754 O O . PRO A 1 100 ? 29.895 1.693 -37.227 1.00 65.75 100 PRO A O 1
ATOM 757 N N . ILE A 1 101 ? 29.287 1.528 -39.377 1.00 69.50 101 ILE A N 1
ATOM 758 C CA . ILE A 1 101 ? 29.522 2.947 -39.671 1.00 69.50 101 ILE A CA 1
ATOM 759 C C . ILE A 1 101 ? 28.190 3.691 -39.530 1.00 69.50 101 ILE A C 1
ATOM 761 O O . ILE A 1 101 ? 27.212 3.375 -40.208 1.00 69.50 101 ILE A O 1
ATOM 765 N N . ARG A 1 102 ? 28.141 4.695 -38.643 1.00 60.91 102 ARG A N 1
ATOM 766 C CA . ARG A 1 102 ? 27.014 5.639 -38.553 1.00 60.91 102 ARG A CA 1
ATOM 767 C C . ARG A 1 102 ? 27.085 6.600 -39.739 1.00 60.91 102 ARG A C 1
ATOM 769 O O . ARG A 1 102 ? 27.979 7.442 -39.778 1.00 60.91 102 ARG A O 1
ATOM 776 N N . VAL A 1 103 ? 26.167 6.476 -40.697 1.00 59.91 103 VAL A N 1
ATOM 777 C CA . VAL A 1 103 ? 26.169 7.272 -41.935 1.00 59.91 103 VAL A CA 1
ATOM 778 C C . VAL A 1 103 ? 24.919 8.146 -41.990 1.00 59.91 103 VAL A C 1
ATOM 780 O O . VAL A 1 103 ? 23.889 7.723 -42.495 1.00 59.91 103 VAL A O 1
ATOM 783 N N . GLY A 1 104 ? 25.011 9.383 -41.497 1.00 65.88 104 GLY A N 1
ATOM 784 C CA . GLY A 1 104 ? 23.971 10.406 -41.676 1.00 65.88 104 GLY A CA 1
ATOM 785 C C . GLY A 1 104 ? 23.540 11.120 -40.388 1.00 65.88 104 GLY A C 1
ATOM 786 O O . GLY A 1 104 ? 23.897 10.689 -39.288 1.00 65.88 104 GLY A O 1
ATOM 787 N N . PRO A 1 105 ? 22.793 12.236 -40.505 1.00 62.66 105 PRO A N 1
ATOM 788 C CA . PRO A 1 105 ? 22.208 12.924 -39.358 1.00 62.66 105 PRO A CA 1
ATOM 789 C C . PRO A 1 105 ? 21.128 12.047 -38.708 1.00 62.66 105 PRO A C 1
ATOM 791 O O . PRO A 1 105 ? 20.398 11.340 -39.401 1.00 62.66 105 PRO A O 1
ATOM 794 N N . ALA A 1 106 ? 21.027 12.084 -37.377 1.00 63.22 106 ALA A N 1
ATOM 795 C CA . ALA A 1 106 ? 20.052 11.292 -36.636 1.00 63.22 106 ALA A CA 1
ATOM 796 C C . ALA A 1 106 ? 18.622 11.640 -37.082 1.00 63.22 106 ALA A C 1
ATOM 798 O O . ALA A 1 106 ? 18.168 12.774 -36.922 1.00 63.22 106 ALA A O 1
ATOM 799 N N . GLN A 1 107 ? 17.914 10.670 -37.662 1.00 62.31 107 GLN A N 1
ATOM 800 C CA . GLN A 1 107 ? 16.545 10.869 -38.119 1.00 62.31 107 GLN A CA 1
ATOM 801 C C . GLN A 1 107 ? 15.600 10.575 -36.951 1.00 62.31 107 GLN A C 1
ATOM 803 O O . GLN A 1 107 ? 15.626 9.484 -36.379 1.00 62.31 107 GLN A O 1
ATOM 808 N N . GLN A 1 108 ? 14.781 11.559 -36.572 1.00 69.88 108 GLN A N 1
ATOM 809 C CA . GLN A 1 108 ? 13.769 11.382 -35.533 1.00 69.88 108 GLN A CA 1
ATOM 810 C C . GLN A 1 108 ? 12.599 10.573 -36.098 1.00 69.88 108 GLN A C 1
ATOM 812 O O . GLN A 1 108 ? 11.789 11.091 -36.866 1.00 69.88 108 GLN A O 1
ATOM 817 N N . VAL A 1 109 ? 12.518 9.297 -35.727 1.00 74.94 109 VAL A N 1
ATOM 818 C CA . VAL A 1 109 ? 11.400 8.413 -36.071 1.00 74.94 109 VAL A CA 1
ATOM 819 C C . VAL A 1 109 ? 10.479 8.318 -34.858 1.00 74.94 109 VAL A C 1
ATOM 821 O O . VAL A 1 109 ? 10.916 7.989 -33.754 1.00 74.94 109 VAL A O 1
ATOM 824 N N . GLU A 1 110 ? 9.197 8.637 -35.039 1.00 77.06 110 GLU A N 1
ATOM 825 C CA . GLU A 1 110 ? 8.182 8.447 -34.000 1.00 77.06 110 GLU A CA 1
ATOM 826 C C . GLU A 1 110 ? 7.827 6.961 -33.891 1.00 77.06 110 GLU A C 1
ATOM 828 O O . GLU A 1 110 ? 7.086 6.410 -34.706 1.00 77.06 110 GLU A O 1
ATOM 833 N N . THR A 1 111 ? 8.358 6.300 -32.864 1.00 80.62 111 THR A N 1
ATOM 834 C CA . THR A 1 111 ? 8.044 4.906 -32.554 1.00 80.62 111 THR A CA 1
ATOM 835 C C . THR A 1 111 ? 6.930 4.870 -31.502 1.00 80.62 111 THR A C 1
ATOM 837 O O . THR A 1 111 ? 7.078 5.468 -30.431 1.00 80.62 111 THR A O 1
ATOM 840 N N . PRO A 1 112 ? 5.803 4.174 -31.743 1.00 83.19 112 PRO A N 1
ATOM 841 C CA . PRO A 1 112 ? 4.740 4.052 -30.747 1.0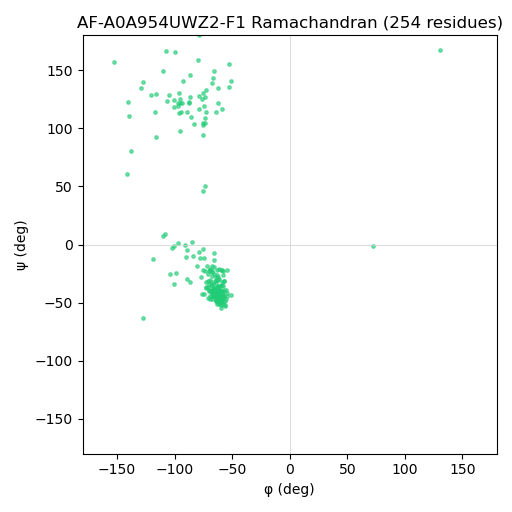0 83.19 112 PRO A CA 1
ATOM 842 C C . PRO A 1 112 ? 5.247 3.321 -29.498 1.00 83.19 112 PRO A C 1
ATOM 844 O O . PRO A 1 112 ? 5.895 2.275 -29.603 1.00 83.19 112 PRO A O 1
ATOM 847 N N . LEU A 1 113 ? 4.923 3.837 -28.307 1.00 83.19 113 LEU A N 1
ATOM 848 C CA . LEU A 1 113 ? 5.457 3.322 -27.041 1.00 83.19 113 LEU A CA 1
ATOM 849 C C . LEU A 1 113 ? 5.008 1.879 -26.758 1.00 83.19 113 LEU A C 1
ATOM 851 O O . LEU A 1 113 ? 5.753 1.100 -26.165 1.00 83.19 113 LEU A O 1
ATOM 855 N N . ALA A 1 114 ? 3.839 1.493 -27.273 1.00 84.88 114 ALA A N 1
ATOM 856 C CA . ALA A 1 114 ? 3.320 0.129 -27.217 1.00 84.88 114 ALA A CA 1
ATOM 857 C C . ALA A 1 114 ? 4.233 -0.923 -27.878 1.00 84.88 114 ALA A C 1
ATOM 859 O O . ALA A 1 114 ? 4.131 -2.097 -27.539 1.00 84.88 114 ALA A O 1
ATOM 860 N N . ARG A 1 115 ? 5.132 -0.535 -28.798 1.00 82.56 115 ARG A N 1
ATOM 861 C CA . ARG A 1 115 ? 6.138 -1.456 -29.367 1.00 82.56 115 ARG A CA 1
ATOM 862 C C . ARG A 1 115 ? 7.354 -1.652 -28.464 1.00 82.56 115 ARG A C 1
ATOM 864 O O . ARG A 1 115 ? 8.106 -2.598 -28.659 1.00 82.56 115 ARG A O 1
ATOM 871 N N . LEU A 1 116 ? 7.569 -0.744 -27.517 1.00 81.75 116 LEU A N 1
ATOM 872 C CA . LEU A 1 116 ? 8.768 -0.696 -26.681 1.00 81.75 116 LEU A CA 1
ATOM 873 C C . LEU A 1 116 ? 8.517 -1.227 -25.267 1.00 81.75 116 LEU A C 1
ATOM 875 O O . LEU A 1 116 ? 9.459 -1.648 -24.597 1.00 81.75 116 LEU A O 1
ATOM 879 N N . VAL A 1 117 ? 7.271 -1.170 -24.786 1.00 85.25 117 VAL A N 1
ATOM 880 C CA . VAL A 1 117 ? 6.939 -1.458 -23.389 1.00 85.25 117 VAL A CA 1
ATOM 881 C C . VAL A 1 117 ? 5.639 -2.251 -23.278 1.00 85.25 117 VAL A C 1
ATOM 883 O O . VAL A 1 117 ? 4.571 -1.767 -23.649 1.00 85.25 117 VAL A O 1
ATOM 886 N N . ASP A 1 118 ? 5.711 -3.427 -22.652 1.00 86.50 118 ASP A N 1
ATOM 887 C CA . ASP A 1 118 ? 4.521 -4.204 -22.301 1.00 86.50 118 ASP A CA 1
ATOM 888 C C . ASP A 1 118 ? 3.840 -3.646 -21.047 1.00 86.50 118 ASP A C 1
ATOM 890 O O . ASP A 1 118 ? 4.451 -3.521 -19.982 1.00 86.50 118 ASP A O 1
ATOM 894 N N . SER A 1 119 ? 2.534 -3.386 -21.133 1.00 87.31 119 SER A N 1
ATOM 895 C CA . SER A 1 119 ? 1.746 -2.869 -20.004 1.00 87.31 119 SER A CA 1
ATOM 896 C C . SER A 1 119 ? 1.595 -3.871 -18.846 1.00 87.31 119 SER A C 1
ATOM 898 O O . SER A 1 119 ? 1.382 -3.470 -17.701 1.00 87.31 119 SER A O 1
ATOM 900 N N . SER A 1 120 ? 1.721 -5.177 -19.112 1.00 88.38 120 SER A N 1
ATOM 901 C CA . SER A 1 120 ? 1.608 -6.239 -18.098 1.00 88.38 120 SER A CA 1
ATOM 902 C C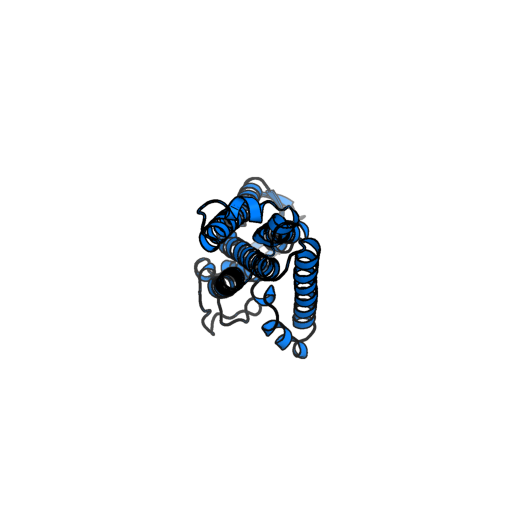 . SER A 1 120 ? 2.728 -6.193 -17.054 1.00 88.38 120 SER A C 1
ATOM 904 O O . SER A 1 120 ? 2.520 -6.594 -15.910 1.00 88.38 120 SER A O 1
ATOM 906 N N . ARG A 1 121 ? 3.891 -5.628 -17.400 1.00 88.38 121 ARG A N 1
ATOM 907 C CA . ARG A 1 121 ? 5.051 -5.506 -16.499 1.00 88.38 121 ARG A CA 1
ATOM 908 C C . ARG A 1 121 ? 4.793 -4.574 -15.312 1.00 88.38 121 ARG A C 1
ATOM 910 O O . ARG A 1 121 ? 5.483 -4.663 -14.303 1.00 88.38 121 ARG A O 1
ATOM 917 N N . PHE A 1 122 ? 3.783 -3.708 -15.405 1.00 91.19 122 PHE A N 1
ATOM 918 C CA . PHE A 1 122 ? 3.433 -2.763 -14.343 1.00 91.19 122 PHE A CA 1
ATOM 919 C C . PHE A 1 122 ? 2.440 -3.314 -13.320 1.00 91.19 122 PHE A C 1
ATOM 921 O O . PHE A 1 122 ? 2.189 -2.648 -12.321 1.00 91.19 122 PHE A O 1
ATOM 928 N N . ILE A 1 123 ? 1.917 -4.530 -13.510 1.00 92.56 123 ILE A N 1
ATOM 929 C CA . ILE A 1 123 ? 0.943 -5.120 -12.581 1.00 92.56 123 ILE A CA 1
ATOM 930 C C . ILE A 1 123 ? 1.574 -5.346 -11.198 1.00 92.56 123 ILE A C 1
ATOM 932 O O . ILE A 1 123 ? 1.007 -4.920 -10.195 1.00 92.56 123 ILE A O 1
ATOM 936 N N . ALA A 1 124 ? 2.761 -5.958 -11.127 1.00 92.88 124 ALA A N 1
ATOM 937 C CA . ALA A 1 124 ? 3.441 -6.205 -9.851 1.00 92.88 124 ALA A CA 1
ATOM 938 C C . ALA A 1 124 ? 3.767 -4.902 -9.076 1.00 92.88 124 ALA A C 1
ATOM 940 O O . ALA A 1 124 ? 3.408 -4.815 -7.899 1.00 92.88 124 ALA A O 1
ATOM 941 N N . PRO A 1 125 ? 4.331 -3.850 -9.708 1.00 93.44 125 PRO A N 1
ATOM 942 C CA . PRO A 1 125 ? 4.451 -2.521 -9.100 1.00 93.44 125 PRO A CA 1
ATOM 943 C C . PRO A 1 125 ? 3.123 -1.939 -8.596 1.00 93.44 125 PRO A C 1
ATOM 945 O O . PRO A 1 125 ? 3.072 -1.393 -7.494 1.00 93.44 125 PRO A O 1
ATOM 948 N N . THR A 1 126 ? 2.029 -2.085 -9.352 1.00 95.12 126 THR A N 1
ATOM 949 C CA . THR A 1 126 ? 0.693 -1.649 -8.913 1.00 95.12 126 THR A CA 1
ATOM 950 C C . THR A 1 126 ? 0.221 -2.423 -7.681 1.00 95.12 126 THR A C 1
ATOM 952 O O . THR A 1 126 ? -0.318 -1.822 -6.751 1.00 95.12 126 THR A O 1
ATOM 955 N N . CYS A 1 127 ? 0.452 -3.735 -7.618 1.00 95.56 127 CYS A N 1
ATOM 956 C CA . CYS A 1 127 ? 0.160 -4.532 -6.426 1.00 95.56 127 CYS A CA 1
ATOM 957 C C . CYS A 1 127 ? 1.004 -4.087 -5.221 1.00 95.56 127 CYS A C 1
ATOM 959 O O . CYS A 1 127 ? 0.501 -4.060 -4.099 1.00 95.56 127 CYS A O 1
ATOM 961 N N . ASN A 1 128 ? 2.259 -3.688 -5.438 1.00 95.50 128 ASN A N 1
ATOM 962 C CA . ASN A 1 128 ? 3.124 -3.157 -4.386 1.00 95.50 128 ASN A CA 1
ATOM 963 C C . ASN A 1 128 ? 2.641 -1.791 -3.866 1.00 95.50 128 ASN A C 1
ATOM 965 O O . ASN A 1 128 ? 2.616 -1.572 -2.654 1.00 95.50 128 ASN A O 1
ATOM 969 N N . LEU A 1 129 ? 2.168 -0.913 -4.759 1.00 96.12 129 LEU A N 1
ATOM 970 C CA . LEU A 1 129 ? 1.498 0.344 -4.405 1.00 96.12 129 LEU A CA 1
ATOM 971 C C . LEU A 1 129 ? 0.233 0.103 -3.578 1.00 96.12 129 LEU A C 1
ATOM 973 O O . LEU A 1 129 ? 0.049 0.743 -2.540 1.00 96.12 129 LEU A O 1
ATOM 977 N N . PHE A 1 130 ? -0.599 -0.857 -3.989 1.00 97.38 130 PHE A N 1
ATOM 978 C CA . PHE A 1 130 ? -1.750 -1.289 -3.201 1.00 97.38 130 PHE A CA 1
ATOM 979 C C . PHE A 1 130 ? -1.321 -1.792 -1.818 1.00 97.38 130 PHE A C 1
ATOM 981 O O . PHE A 1 130 ? -1.890 -1.370 -0.815 1.00 97.38 130 PHE A O 1
ATOM 988 N N . GLY A 1 131 ? -0.282 -2.630 -1.746 1.00 97.25 131 GLY A N 1
ATOM 989 C CA . GLY A 1 131 ? 0.272 -3.128 -0.487 1.00 97.25 131 GLY A CA 1
ATOM 990 C C . GLY A 1 131 ? 0.715 -2.003 0.448 1.00 97.25 131 GLY A C 1
ATOM 991 O O . GLY A 1 131 ? 0.378 -2.018 1.632 1.00 97.25 131 GLY A O 1
ATOM 992 N N . MET A 1 132 ? 1.407 -0.987 -0.075 1.00 97.00 132 MET A N 1
ATOM 993 C CA . MET A 1 132 ? 1.816 0.186 0.703 1.00 97.00 132 MET A CA 1
ATOM 994 C C . MET A 1 132 ? 0.603 0.978 1.206 1.00 97.00 132 MET A C 1
ATOM 996 O O . MET A 1 132 ? 0.534 1.301 2.393 1.00 97.00 132 MET A O 1
ATOM 1000 N N . GLY A 1 133 ? -0.368 1.264 0.335 1.00 97.31 133 GLY A N 1
ATOM 1001 C CA . GLY A 1 133 ? -1.605 1.940 0.729 1.00 97.31 133 GLY A CA 1
ATOM 1002 C C . GLY A 1 133 ? -2.367 1.158 1.800 1.00 97.31 133 GLY A C 1
ATOM 1003 O O . GLY A 1 133 ? -2.795 1.727 2.800 1.00 97.31 133 GLY A O 1
ATOM 1004 N N . PHE A 1 134 ? -2.460 -0.165 1.655 1.00 98.06 134 PHE A N 1
ATOM 1005 C CA . PHE A 1 134 ? -3.164 -1.046 2.583 1.00 98.06 134 PHE A CA 1
ATOM 1006 C C . PHE A 1 134 ? -2.467 -1.108 3.946 1.00 98.06 134 PHE A C 1
ATOM 1008 O O . PHE A 1 134 ? -3.120 -1.073 4.990 1.00 98.06 134 PHE A O 1
ATOM 1015 N N . PHE A 1 135 ? -1.134 -1.125 3.953 1.00 97.88 135 PHE A N 1
ATOM 1016 C CA . PHE A 1 135 ? -0.343 -1.028 5.173 1.00 97.88 135 PHE A CA 1
ATOM 1017 C C . PHE A 1 135 ? -0.626 0.275 5.928 1.00 97.88 135 PHE A C 1
ATOM 1019 O O . PHE A 1 135 ? -0.870 0.253 7.138 1.00 97.88 135 PHE A O 1
ATOM 1026 N N . VAL A 1 136 ? -0.621 1.408 5.220 1.00 97.44 136 VAL A N 1
ATOM 1027 C CA . VAL A 1 136 ? -0.884 2.728 5.811 1.00 97.44 136 VAL A CA 1
ATOM 1028 C C . VAL A 1 136 ? -2.338 2.846 6.264 1.00 97.44 136 VAL A C 1
ATOM 1030 O O . VAL A 1 136 ? -2.579 3.331 7.364 1.00 97.44 136 VAL A O 1
ATOM 1033 N N . LEU A 1 137 ? -3.295 2.322 5.495 1.00 97.69 137 LEU A N 1
ATOM 1034 C CA . LEU A 1 137 ? -4.703 2.224 5.884 1.00 97.69 137 LEU A CA 1
ATOM 1035 C C . LEU A 1 137 ? -4.855 1.458 7.207 1.00 97.69 137 LEU A C 1
ATOM 1037 O O . LEU A 1 137 ? -5.513 1.943 8.127 1.00 97.69 137 LEU A O 1
ATOM 1041 N N . GLY A 1 138 ? -4.206 0.295 7.333 1.00 97.06 138 GLY A N 1
ATOM 1042 C CA . GL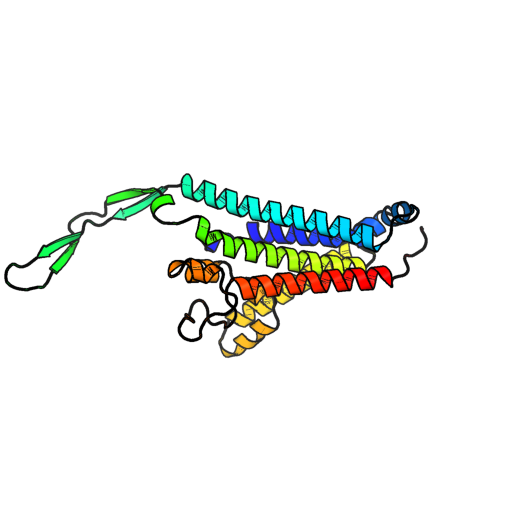Y A 1 138 ? -4.207 -0.498 8.563 1.00 97.06 138 GLY A CA 1
ATOM 1043 C C . GLY A 1 138 ? -3.552 0.228 9.741 1.00 97.06 138 GLY A C 1
ATOM 1044 O O . GLY A 1 138 ? -4.072 0.193 10.855 1.00 97.06 138 GLY A O 1
ATOM 1045 N N . LEU A 1 139 ? -2.444 0.937 9.504 1.00 96.94 139 LEU A N 1
ATOM 1046 C CA . LEU A 1 139 ? -1.783 1.771 10.514 1.00 96.94 139 LEU A CA 1
ATOM 1047 C C . LEU A 1 139 ? -2.710 2.892 11.007 1.00 96.94 139 LEU A C 1
ATOM 1049 O O . LEU A 1 139 ? -2.852 3.094 12.213 1.00 96.94 139 LEU A O 1
ATOM 1053 N N . SER A 1 140 ? -3.371 3.592 10.087 1.00 96.88 140 SER A N 1
ATOM 1054 C CA . SER A 1 140 ? -4.342 4.636 10.409 1.00 96.88 140 SER A CA 1
ATOM 1055 C C . SER A 1 140 ? -5.532 4.097 11.184 1.00 96.88 140 SER A C 1
ATOM 1057 O O . SER A 1 140 ? -5.944 4.721 12.159 1.00 96.88 140 SER A O 1
ATOM 1059 N N . LEU A 1 141 ? -6.039 2.923 10.808 1.00 96.44 141 LEU A N 1
ATOM 1060 C CA . LEU A 1 141 ? -7.135 2.254 11.501 1.00 96.44 141 LEU A CA 1
ATOM 1061 C C . LEU A 1 141 ? -6.764 1.879 12.942 1.00 96.44 141 LEU A C 1
ATOM 1063 O O . LEU A 1 141 ? -7.559 2.066 13.867 1.00 96.44 141 LEU A O 1
ATOM 1067 N N . PHE A 1 142 ? -5.541 1.384 13.142 1.00 96.62 142 PHE A N 1
ATOM 1068 C CA . PHE A 1 142 ? -5.014 1.055 14.462 1.00 96.62 142 PHE A CA 1
ATOM 1069 C C . PHE A 1 142 ? -4.978 2.283 15.375 1.00 96.62 142 PHE A C 1
ATOM 1071 O O . PHE A 1 142 ? -5.567 2.261 16.456 1.00 96.62 142 PHE A O 1
ATOM 1078 N N . PHE A 1 143 ? -4.375 3.386 14.926 1.00 95.75 143 PHE A N 1
ATOM 1079 C CA . PHE A 1 143 ? -4.339 4.615 15.725 1.00 95.75 143 PHE A CA 1
ATOM 1080 C C . PHE A 1 143 ? -5.715 5.269 15.883 1.00 95.75 143 PHE A C 1
ATOM 1082 O O . PHE A 1 143 ? -5.993 5.839 16.938 1.00 95.75 143 PHE A O 1
ATOM 1089 N N . SER A 1 144 ? -6.597 5.148 14.889 1.00 94.50 144 SER A N 1
ATOM 1090 C CA . SER A 1 144 ? -7.993 5.594 14.989 1.00 94.50 144 SER A CA 1
ATOM 1091 C C . SER A 1 144 ? -8.734 4.853 16.102 1.00 94.50 144 SER A C 1
ATOM 1093 O O . SER A 1 144 ? -9.453 5.464 16.885 1.00 94.50 144 SER A O 1
ATOM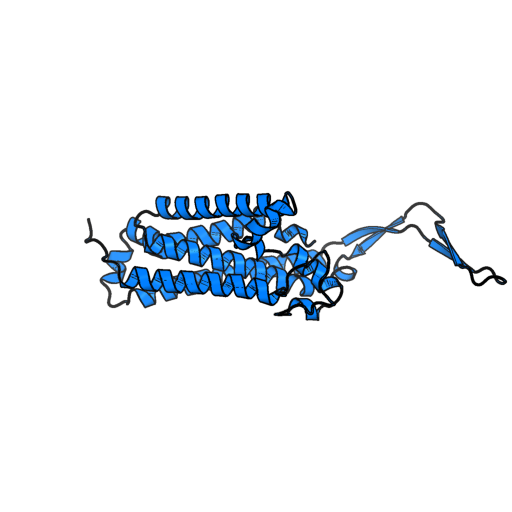 1095 N N . SER A 1 145 ? -8.481 3.551 16.255 1.00 92.62 145 SER A N 1
ATOM 1096 C CA . SER A 1 145 ? -9.072 2.730 17.321 1.00 92.62 145 SER A CA 1
ATOM 1097 C C . SER A 1 145 ? -8.525 3.068 18.717 1.00 92.62 145 SER A C 1
ATOM 1099 O O . SER A 1 145 ? -9.191 2.819 19.728 1.00 92.62 145 SER A O 1
ATOM 1101 N N . CYS A 1 146 ? -7.330 3.661 18.791 1.00 92.25 146 CYS A N 1
ATOM 1102 C CA . CYS A 1 146 ? -6.669 4.068 20.034 1.00 92.25 146 CYS A CA 1
ATOM 1103 C C . CYS A 1 146 ? -7.026 5.490 20.500 1.00 92.25 146 CYS A C 1
ATOM 1105 O O . CYS A 1 146 ? -7.024 5.737 21.704 1.00 92.25 146 CYS A O 1
ATOM 1107 N N . ASP A 1 147 ? -7.349 6.413 19.590 1.00 90.56 147 ASP A N 1
ATOM 1108 C CA . ASP A 1 147 ? -7.633 7.821 19.915 1.00 90.56 147 ASP A CA 1
ATOM 1109 C C . ASP A 1 147 ? -9.137 8.146 19.792 1.00 90.56 147 ASP A C 1
ATOM 1111 O O . ASP A 1 147 ? -9.927 7.338 19.309 1.00 90.56 147 ASP A O 1
ATOM 1115 N N . ARG A 1 148 ? -9.573 9.291 20.323 1.00 85.81 148 ARG A N 1
ATOM 1116 C CA . ARG A 1 148 ? -10.920 9.851 20.123 1.00 85.81 148 ARG A CA 1
ATOM 1117 C C . ARG A 1 148 ? -10.909 10.960 19.074 1.00 85.81 148 ARG A C 1
ATOM 1119 O O . ARG A 1 148 ? -11.875 11.110 18.341 1.00 85.81 148 ARG A O 1
ATOM 1126 N N . TYR A 1 149 ? -9.831 11.733 19.003 1.00 89.19 149 TYR A N 1
ATOM 1127 C CA . TYR A 1 149 ? -9.783 12.936 18.187 1.00 89.19 149 TYR A CA 1
ATOM 1128 C C . TYR A 1 149 ? -9.121 12.650 16.845 1.00 89.19 149 TYR A C 1
ATOM 1130 O O . TYR A 1 149 ? -7.949 12.271 16.775 1.00 89.19 149 TYR A O 1
ATOM 1138 N N . ARG A 1 150 ? -9.857 12.909 15.761 1.00 90.25 150 ARG A N 1
ATOM 1139 C CA . ARG A 1 150 ? -9.384 12.686 14.388 1.00 90.25 150 ARG A CA 1
ATOM 1140 C C . ARG A 1 150 ? -8.054 13.384 14.096 1.00 90.25 150 ARG A C 1
ATOM 1142 O O . ARG A 1 150 ? -7.162 12.778 13.508 1.00 90.25 150 ARG A O 1
ATOM 1149 N N . TRP A 1 151 ? -7.905 14.641 14.517 1.00 91.94 151 TRP A N 1
ATOM 1150 C CA . TRP A 1 151 ? -6.696 15.425 14.241 1.00 91.94 151 TRP A CA 1
ATOM 1151 C C . TRP A 1 151 ? -5.446 14.831 14.913 1.00 91.94 151 TRP A C 1
ATOM 1153 O O . TRP A 1 151 ? -4.369 14.856 14.320 1.00 91.94 151 TRP A O 1
ATOM 1163 N N . ARG A 1 152 ? -5.593 14.220 16.103 1.00 93.56 152 ARG A N 1
ATOM 1164 C CA . ARG A 1 152 ? -4.500 13.524 16.804 1.00 93.56 152 ARG A CA 1
ATOM 1165 C C . ARG A 1 152 ? -4.094 12.257 16.069 1.00 93.56 152 ARG A C 1
ATOM 1167 O O . ARG A 1 152 ? -2.909 12.058 15.816 1.00 93.56 152 ARG A O 1
ATOM 1174 N N . THR A 1 153 ? -5.066 11.436 15.664 1.00 93.31 153 THR A N 1
ATOM 1175 C CA . THR A 1 153 ? -4.806 10.247 14.836 1.00 93.31 153 THR A CA 1
ATOM 1176 C C . THR A 1 153 ? -4.061 10.625 13.557 1.00 93.31 153 THR A C 1
ATOM 1178 O O . THR A 1 153 ? -3.064 9.992 13.214 1.00 93.31 153 THR A O 1
ATOM 1181 N N . LEU A 1 154 ? -4.524 11.673 12.873 1.00 94.19 154 LEU A N 1
ATOM 1182 C CA . LEU A 1 154 ? -3.917 12.169 11.644 1.00 94.19 154 LEU A CA 1
ATOM 1183 C C . LEU A 1 154 ? -2.460 12.596 11.875 1.00 94.19 154 LEU A C 1
ATOM 1185 O O . LEU A 1 154 ? -1.571 12.137 11.160 1.00 94.19 154 LEU A O 1
ATOM 1189 N N . GLY A 1 155 ? -2.209 13.405 12.908 1.00 94.81 155 GLY A N 1
ATOM 1190 C CA . GLY A 1 155 ? -0.867 13.868 13.266 1.00 94.81 155 GLY A CA 1
ATOM 1191 C C . GLY A 1 155 ? 0.097 12.727 13.601 1.00 94.81 155 GLY A C 1
ATOM 1192 O O . GLY A 1 155 ? 1.225 12.725 13.114 1.00 94.81 155 GLY A O 1
ATOM 1193 N N . ILE A 1 156 ? -0.350 11.719 14.360 1.00 95.94 156 ILE A N 1
ATOM 1194 C CA . ILE A 1 156 ? 0.481 10.556 14.719 1.00 95.94 156 ILE A CA 1
ATOM 1195 C C . ILE A 1 156 ? 0.871 9.756 13.474 1.00 95.94 156 ILE A C 1
ATOM 1197 O O . ILE A 1 156 ? 2.041 9.425 13.294 1.00 95.94 156 ILE A O 1
ATOM 1201 N N . VAL A 1 157 ? -0.088 9.454 12.596 1.00 96.06 157 VAL A N 1
ATOM 1202 C CA . VAL A 1 157 ? 0.184 8.652 11.395 1.00 96.06 157 VAL A CA 1
ATOM 1203 C C . VAL A 1 157 ? 1.110 9.397 10.436 1.00 96.06 157 VAL A C 1
ATOM 1205 O O . VAL A 1 157 ? 2.063 8.801 9.934 1.00 96.06 157 VAL A O 1
ATOM 1208 N N . ILE A 1 158 ? 0.863 10.691 10.205 1.00 95.38 158 ILE A N 1
ATOM 1209 C CA . ILE A 1 158 ? 1.733 11.527 9.370 1.00 95.38 158 ILE A CA 1
ATOM 1210 C C . ILE A 1 158 ? 3.133 11.609 9.988 1.00 95.38 158 ILE A C 1
ATOM 1212 O O . ILE A 1 158 ? 4.116 11.426 9.277 1.00 95.38 158 ILE A O 1
ATOM 1216 N N . GLY A 1 159 ? 3.241 11.804 11.304 1.00 96.38 159 GLY A N 1
ATOM 1217 C CA . GLY A 1 159 ? 4.523 11.830 12.010 1.00 96.38 159 GLY A CA 1
ATOM 1218 C C . GLY A 1 159 ? 5.310 10.529 11.846 1.00 96.38 159 GLY A C 1
ATOM 1219 O O . GLY A 1 159 ? 6.488 10.561 11.493 1.00 96.38 159 GLY A O 1
ATOM 1220 N N . ILE A 1 160 ? 4.651 9.375 12.006 1.00 96.19 160 ILE A N 1
ATOM 1221 C CA . ILE A 1 160 ? 5.265 8.066 11.740 1.00 96.19 160 ILE A CA 1
ATOM 1222 C C . ILE A 1 160 ? 5.719 7.980 10.285 1.00 96.19 160 ILE A C 1
ATOM 1224 O O . ILE A 1 160 ? 6.837 7.547 10.032 1.00 96.19 160 ILE A O 1
ATOM 1228 N N . PHE A 1 161 ? 4.894 8.408 9.330 1.00 94.25 161 PHE A N 1
ATOM 1229 C CA . PHE A 1 161 ? 5.258 8.382 7.916 1.00 94.25 161 PHE A CA 1
ATOM 1230 C C . PHE A 1 161 ? 6.496 9.243 7.614 1.00 94.25 161 PHE A C 1
ATOM 1232 O O . PHE A 1 161 ? 7.405 8.776 6.930 1.00 94.25 161 PHE A O 1
ATOM 1239 N N . VAL A 1 162 ? 6.586 10.456 8.170 1.00 95.31 162 VAL A N 1
ATOM 1240 C CA . VAL A 1 162 ? 7.752 11.341 8.001 1.00 95.31 162 VAL A CA 1
ATOM 1241 C C . VAL A 1 162 ? 9.010 10.712 8.599 1.00 95.31 162 VAL A C 1
ATOM 1243 O O . VAL A 1 162 ? 10.039 10.661 7.930 1.00 95.31 162 VAL A O 1
ATOM 1246 N N . ILE A 1 163 ? 8.937 10.167 9.817 1.00 96.38 163 ILE A N 1
ATOM 1247 C CA . ILE A 1 163 ? 10.070 9.460 10.441 1.00 96.38 163 ILE A CA 1
ATOM 1248 C C . ILE A 1 163 ? 10.514 8.286 9.562 1.00 96.38 163 ILE A C 1
ATOM 1250 O O . ILE A 1 163 ? 11.703 8.084 9.329 1.00 96.38 163 ILE A O 1
ATOM 1254 N N . GLN A 1 164 ? 9.558 7.532 9.028 1.00 95.50 164 GLN A N 1
ATOM 1255 C CA . GLN A 1 164 ? 9.815 6.398 8.147 1.00 95.50 164 GLN A CA 1
ATOM 1256 C C . GLN A 1 164 ? 10.479 6.834 6.835 1.00 95.50 164 GLN A C 1
ATOM 1258 O O . GLN A 1 164 ? 11.404 6.170 6.367 1.00 95.50 164 GLN A O 1
ATOM 1263 N N . MET A 1 165 ? 10.085 7.983 6.285 1.00 92.88 165 MET A N 1
ATOM 1264 C CA . MET A 1 165 ? 10.731 8.592 5.122 1.00 92.88 165 MET A CA 1
ATOM 1265 C C . MET A 1 165 ? 12.186 8.985 5.418 1.00 92.88 165 MET A C 1
ATOM 1267 O O . MET A 1 165 ? 13.067 8.689 4.611 1.00 92.88 165 MET A O 1
ATOM 1271 N N . LEU A 1 166 ? 12.462 9.582 6.584 1.00 94.81 166 LEU A N 1
ATOM 1272 C CA . LEU A 1 166 ? 13.824 9.926 7.011 1.00 94.81 166 LEU A CA 1
ATOM 1273 C C . LEU A 1 166 ? 14.698 8.679 7.201 1.00 94.81 166 LEU A C 1
ATOM 1275 O O . LEU A 1 166 ? 15.828 8.646 6.719 1.00 94.81 166 LEU A O 1
ATOM 1279 N N . LEU A 1 167 ? 14.165 7.625 7.828 1.00 94.12 167 LEU A N 1
ATOM 1280 C CA . LEU A 1 167 ? 14.862 6.341 7.969 1.00 94.12 167 LEU A CA 1
ATOM 1281 C C . LEU A 1 167 ? 15.183 5.720 6.607 1.00 94.12 167 LEU A C 1
ATOM 1283 O O . LEU A 1 167 ? 16.281 5.206 6.396 1.00 94.12 167 LEU A O 1
ATOM 1287 N N . ARG A 1 168 ? 14.245 5.796 5.658 1.00 91.81 168 ARG A N 1
ATOM 1288 C CA . ARG A 1 168 ? 14.450 5.304 4.294 1.00 91.81 168 ARG A CA 1
ATOM 1289 C C . ARG A 1 168 ? 15.513 6.103 3.546 1.00 91.81 168 ARG A C 1
ATOM 1291 O O . ARG A 1 168 ? 16.294 5.502 2.813 1.00 91.81 168 ARG A O 1
ATOM 1298 N N . LEU A 1 169 ? 15.553 7.421 3.732 1.00 92.19 169 LEU A N 1
ATOM 1299 C CA . LEU A 1 169 ? 16.587 8.281 3.159 1.00 92.19 169 LEU A CA 1
ATOM 1300 C C . LEU A 1 169 ? 17.963 7.930 3.736 1.00 92.19 169 LEU A C 1
ATOM 1302 O O . LEU A 1 169 ? 18.904 7.701 2.980 1.00 92.19 169 LEU A O 1
ATOM 1306 N N . LEU A 1 170 ? 18.054 7.790 5.062 1.00 92.38 170 LEU A N 1
ATOM 1307 C CA . LEU A 1 170 ? 19.287 7.416 5.751 1.00 92.38 170 LEU A CA 1
ATOM 1308 C C . LEU A 1 170 ? 19.782 6.033 5.315 1.00 92.38 170 LEU A C 1
ATOM 1310 O O . LEU A 1 170 ? 20.971 5.857 5.064 1.00 92.38 170 LEU A O 1
ATOM 1314 N N . SER A 1 171 ? 18.870 5.078 5.124 1.00 89.75 171 SER A N 1
ATOM 1315 C CA . SER A 1 171 ? 19.180 3.739 4.610 1.00 89.75 171 SER A CA 1
ATOM 1316 C C . SER A 1 171 ? 19.813 3.735 3.216 1.00 89.75 171 SER A C 1
ATOM 1318 O O . SER A 1 171 ? 20.423 2.733 2.854 1.00 89.75 171 SER A O 1
ATOM 1320 N N . LYS A 1 172 ? 19.636 4.795 2.422 1.00 87.81 172 LYS A N 1
ATOM 1321 C CA . LYS A 1 172 ? 20.193 4.907 1.067 1.00 87.81 172 LYS A CA 1
ATOM 1322 C C . LYS A 1 172 ? 21.435 5.803 0.988 1.00 87.81 172 LYS A C 1
ATOM 1324 O O . LYS A 1 172 ? 21.990 5.939 -0.094 1.00 87.81 172 LYS A O 1
ATOM 1329 N N . ALA A 1 173 ? 21.851 6.423 2.095 1.00 91.44 173 ALA A N 1
ATOM 1330 C CA . ALA A 1 173 ? 22.938 7.401 2.101 1.00 91.44 173 ALA A CA 1
ATOM 1331 C C . ALA A 1 173 ? 24.335 6.762 2.001 1.00 91.44 173 ALA A C 1
ATOM 1333 O O . ALA A 1 173 ? 25.196 7.268 1.285 1.00 91.44 173 ALA A O 1
ATOM 1334 N N . THR A 1 174 ? 24.587 5.669 2.725 1.00 90.38 174 THR A N 1
ATOM 1335 C CA . THR A 1 174 ? 25.881 4.966 2.743 1.00 90.38 174 THR A CA 1
ATOM 1336 C C . THR A 1 174 ? 25.665 3.490 3.082 1.00 90.38 174 THR A C 1
ATOM 1338 O O . THR A 1 174 ? 24.693 3.140 3.750 1.00 90.38 174 THR A O 1
ATOM 1341 N N . ASP A 1 175 ? 26.595 2.615 2.701 1.00 86.06 175 ASP A N 1
ATOM 1342 C CA . ASP A 1 175 ? 26.536 1.186 3.045 1.00 86.06 175 ASP A CA 1
ATOM 1343 C C . ASP A 1 175 ? 26.484 0.947 4.565 1.00 86.06 175 ASP A C 1
ATOM 1345 O O . ASP A 1 175 ? 25.750 0.082 5.042 1.00 86.06 175 ASP A O 1
ATOM 1349 N N . ALA A 1 176 ? 27.181 1.777 5.352 1.00 89.31 176 ALA A N 1
ATOM 1350 C CA . ALA A 1 176 ? 27.164 1.716 6.815 1.00 89.31 176 ALA A CA 1
ATOM 1351 C C . ALA A 1 176 ? 25.769 1.968 7.418 1.00 89.31 176 ALA A C 1
ATOM 1353 O O . ALA A 1 176 ? 25.456 1.459 8.493 1.00 89.31 176 ALA A O 1
ATOM 1354 N N . THR A 1 177 ? 24.916 2.736 6.735 1.00 89.94 177 THR A N 1
ATOM 1355 C CA . THR A 1 177 ? 23.556 3.059 7.185 1.00 89.94 177 THR A CA 1
ATOM 1356 C C . THR A 1 177 ? 22.494 2.155 6.557 1.00 89.94 177 THR A C 1
ATOM 1358 O O . THR A 1 177 ? 21.315 2.283 6.888 1.00 89.94 177 THR A O 1
ATOM 1361 N N . ALA A 1 178 ? 22.874 1.180 5.723 1.00 85.56 178 ALA A N 1
ATOM 1362 C CA . ALA A 1 178 ? 21.939 0.271 5.056 1.00 85.56 178 ALA A CA 1
ATOM 1363 C C . ALA A 1 178 ? 21.053 -0.522 6.036 1.00 85.56 178 ALA A C 1
ATOM 1365 O O . ALA A 1 178 ? 19.918 -0.873 5.705 1.00 85.56 178 ALA A O 1
ATOM 1366 N N . PHE A 1 179 ? 21.519 -0.752 7.270 1.00 88.88 179 PHE A N 1
ATOM 1367 C CA . PHE A 1 179 ? 20.749 -1.457 8.298 1.00 88.88 179 PHE A CA 1
ATOM 1368 C C . PHE A 1 179 ? 19.452 -0.727 8.698 1.00 88.88 179 PHE A C 1
ATOM 1370 O O . PHE A 1 179 ? 18.486 -1.380 9.099 1.00 88.88 179 PHE A O 1
ATOM 1377 N N . PHE A 1 180 ? 19.372 0.604 8.545 1.00 90.00 180 PHE A N 1
ATOM 1378 C CA . PHE A 1 180 ? 18.130 1.353 8.787 1.00 90.00 180 PHE A CA 1
ATOM 1379 C C . PHE A 1 180 ? 16.995 0.907 7.858 1.00 90.00 180 PHE A C 1
ATOM 1381 O O . PHE A 1 180 ? 15.819 1.062 8.194 1.00 90.00 180 PHE A O 1
ATOM 1388 N N . GLY A 1 181 ? 17.335 0.274 6.732 1.00 84.88 181 GLY A N 1
ATOM 1389 C CA . GLY A 1 181 ? 16.384 -0.333 5.814 1.00 84.88 181 GLY A CA 1
ATOM 1390 C C . GLY A 1 181 ? 15.492 -1.385 6.475 1.00 84.88 181 GLY A C 1
ATOM 1391 O O . GLY A 1 181 ? 14.326 -1.490 6.100 1.00 84.88 181 GLY A O 1
ATOM 1392 N N . TYR A 1 182 ? 15.977 -2.105 7.491 1.00 87.62 182 TYR A N 1
ATOM 1393 C CA . TYR A 1 182 ? 15.185 -3.111 8.213 1.00 87.62 182 TYR A CA 1
ATOM 1394 C C . TYR A 1 182 ? 14.133 -2.500 9.146 1.00 87.62 182 TYR A C 1
ATOM 1396 O O . TYR A 1 182 ? 13.131 -3.142 9.452 1.00 87.62 182 TYR A O 1
ATOM 1404 N N . PHE A 1 183 ? 14.325 -1.247 9.565 1.00 90.44 183 PHE A N 1
ATOM 1405 C CA . PHE A 1 183 ? 13.414 -0.538 10.467 1.00 90.44 183 PHE A CA 1
ATOM 1406 C C . PHE A 1 183 ? 12.334 0.259 9.734 1.00 90.44 183 PHE A C 1
ATOM 1408 O O . PHE A 1 183 ? 11.482 0.881 10.379 1.00 90.44 183 PHE A O 1
ATOM 1415 N N . THR A 1 184 ? 12.342 0.232 8.397 1.00 92.25 184 THR A N 1
ATOM 1416 C CA . THR A 1 184 ? 11.356 0.943 7.594 1.00 92.25 184 THR A CA 1
ATOM 1417 C C . THR A 1 184 ? 10.538 0.053 6.680 1.00 92.25 184 THR A C 1
ATOM 1419 O O . THR A 1 184 ? 11.055 -0.704 5.862 1.00 92.25 184 THR A O 1
ATOM 1422 N N . PHE A 1 185 ? 9.214 0.201 6.767 1.00 92.31 185 PHE A N 1
ATOM 1423 C CA . PHE A 1 185 ? 8.296 -0.485 5.859 1.00 92.31 185 PHE A CA 1
ATOM 1424 C C . PHE A 1 185 ? 8.431 0.034 4.419 1.00 92.31 185 PHE A C 1
ATOM 1426 O O . PHE A 1 185 ? 8.133 -0.696 3.476 1.00 92.31 185 PHE A O 1
ATOM 1433 N N . LEU A 1 186 ? 8.943 1.258 4.228 1.00 92.38 186 LEU A N 1
ATOM 1434 C CA . LEU A 1 186 ? 9.220 1.828 2.906 1.00 92.38 186 LEU A CA 1
ATOM 1435 C C . LEU A 1 186 ? 10.331 1.071 2.167 1.00 92.38 186 LEU A C 1
ATOM 1437 O O . LEU A 1 186 ? 10.482 1.230 0.957 1.00 92.38 186 LEU A O 1
ATOM 1441 N N . SER A 1 187 ? 11.091 0.215 2.855 1.00 89.44 187 SER A N 1
ATOM 1442 C CA . SER A 1 187 ? 12.012 -0.710 2.196 1.00 89.44 187 SER A CA 1
ATOM 1443 C C . SER A 1 187 ? 11.306 -1.777 1.377 1.00 89.44 187 SER A C 1
ATOM 1445 O O . SER A 1 187 ? 11.877 -2.222 0.385 1.00 89.44 187 SER A O 1
ATOM 1447 N N . ALA A 1 188 ? 10.073 -2.140 1.730 1.00 91.81 188 ALA A N 1
ATOM 1448 C CA . ALA A 1 188 ? 9.261 -3.080 0.963 1.00 91.81 188 ALA A CA 1
ATOM 1449 C C . ALA A 1 188 ? 8.510 -2.415 -0.210 1.00 91.81 188 ALA A C 1
ATOM 1451 O O . ALA A 1 188 ? 7.953 -3.121 -1.052 1.00 91.81 188 ALA A O 1
ATOM 1452 N N . TYR A 1 189 ? 8.512 -1.076 -0.287 1.00 92.75 189 TYR A N 1
ATOM 1453 C CA . TYR A 1 189 ? 7.953 -0.319 -1.408 1.00 92.75 189 TYR A CA 1
ATOM 1454 C C . TYR A 1 189 ? 9.050 0.032 -2.427 1.00 92.75 189 TYR A C 1
ATOM 1456 O O . TYR A 1 189 ? 9.823 0.976 -2.229 1.00 92.75 189 TYR A O 1
ATOM 1464 N N . GLN A 1 190 ? 9.164 -0.767 -3.493 1.00 90.12 190 GLN A N 1
ATOM 1465 C CA . GLN A 1 190 ? 10.208 -0.629 -4.526 1.00 90.12 190 GLN A CA 1
ATOM 1466 C C . GLN A 1 190 ? 9.678 -0.895 -5.946 1.00 90.12 190 GLN A C 1
ATOM 1468 O O . GLN A 1 190 ? 10.162 -1.801 -6.627 1.00 90.12 190 GLN A O 1
ATOM 1473 N N . PRO A 1 191 ? 8.696 -0.115 -6.423 1.00 91.31 191 PRO A N 1
ATOM 1474 C CA . PRO A 1 191 ? 8.071 -0.350 -7.723 1.00 91.31 191 PRO A CA 1
ATOM 1475 C C . PRO A 1 191 ? 9.061 -0.222 -8.892 1.00 91.31 191 PRO A C 1
ATOM 1477 O O . PRO A 1 191 ? 8.989 -1.017 -9.826 1.00 91.31 191 PRO A O 1
ATOM 1480 N N . ASP A 1 192 ? 10.030 0.701 -8.825 1.00 89.31 192 ASP A N 1
ATOM 1481 C CA . ASP A 1 192 ? 11.082 0.831 -9.846 1.00 89.31 192 ASP A CA 1
ATOM 1482 C C . ASP A 1 192 ? 11.904 -0.450 -9.997 1.00 89.31 192 ASP A C 1
ATOM 1484 O O . ASP A 1 192 ? 12.053 -0.986 -11.097 1.00 89.31 192 ASP A O 1
ATOM 1488 N N . ALA A 1 193 ? 12.404 -0.968 -8.874 1.00 88.25 193 ALA A N 1
ATOM 1489 C CA . ALA A 1 193 ? 13.219 -2.174 -8.852 1.00 88.25 193 ALA A CA 1
ATOM 1490 C C . ALA A 1 193 ? 12.440 -3.383 -9.395 1.00 88.25 193 ALA A C 1
ATOM 1492 O O . ALA A 1 193 ? 13.006 -4.192 -10.126 1.00 88.25 193 ALA A O 1
ATOM 1493 N N . MET A 1 194 ? 11.130 -3.460 -9.130 1.00 90.38 194 MET A N 1
ATOM 1494 C CA . MET A 1 194 ? 10.262 -4.504 -9.683 1.00 90.38 194 MET A CA 1
ATOM 1495 C C . MET A 1 194 ? 10.136 -4.429 -11.205 1.00 90.38 194 MET A C 1
ATOM 1497 O O . MET A 1 194 ? 10.205 -5.464 -11.861 1.00 90.38 194 MET A O 1
ATOM 1501 N N . VAL A 1 195 ? 9.969 -3.231 -11.783 1.00 89.88 195 VAL A N 1
ATOM 1502 C CA . VAL A 1 195 ? 9.888 -3.069 -13.248 1.00 89.88 195 VAL A CA 1
ATOM 1503 C C . VAL A 1 195 ? 11.202 -3.475 -13.908 1.00 89.88 195 VAL A C 1
ATOM 1505 O O . VAL A 1 195 ? 11.189 -4.151 -14.936 1.00 89.88 195 VAL A O 1
ATOM 1508 N N . HIS A 1 196 ? 12.333 -3.076 -13.320 1.00 87.44 196 HIS A N 1
ATOM 1509 C CA . HIS A 1 196 ? 13.652 -3.445 -13.828 1.00 87.44 196 HIS A CA 1
ATOM 1510 C C . HIS A 1 196 ? 13.897 -4.950 -13.735 1.00 87.44 196 HIS A C 1
ATOM 1512 O O . HIS A 1 196 ? 14.345 -5.546 -14.706 1.00 87.44 196 HIS A O 1
ATOM 1518 N N . PHE A 1 197 ? 13.545 -5.569 -12.610 1.00 85.06 197 PHE A N 1
ATOM 1519 C CA . PHE A 1 197 ? 13.693 -7.007 -12.406 1.00 85.06 197 PHE A CA 1
ATOM 1520 C C . PHE A 1 197 ? 12.787 -7.828 -13.342 1.00 85.06 197 PHE A C 1
ATOM 1522 O O . PHE A 1 197 ? 13.213 -8.821 -13.923 1.00 85.06 197 PHE A O 1
ATOM 1529 N N . ALA A 1 198 ? 11.557 -7.366 -13.578 1.00 86.19 198 ALA A N 1
ATOM 1530 C CA . ALA A 1 198 ? 10.612 -7.994 -14.501 1.00 86.19 198 ALA A CA 1
ATOM 1531 C C . ALA A 1 198 ? 10.932 -7.754 -15.990 1.00 86.19 198 ALA A C 1
ATOM 1533 O O . ALA A 1 198 ? 10.217 -8.263 -16.858 1.00 86.19 198 ALA A O 1
ATOM 1534 N N . ARG A 1 199 ? 11.960 -6.953 -16.316 1.00 83.56 199 ARG A N 1
ATOM 1535 C CA . ARG A 1 199 ? 12.348 -6.672 -17.705 1.00 83.56 199 ARG A CA 1
ATOM 1536 C C . ARG A 1 199 ? 12.941 -7.899 -18.384 1.00 83.56 199 ARG A C 1
ATOM 1538 O O . ARG A 1 199 ? 12.594 -8.148 -19.538 1.00 83.56 199 ARG A O 1
ATOM 1545 N N . ASP A 1 200 ? 13.814 -8.600 -17.669 1.00 78.06 200 ASP A N 1
ATOM 1546 C CA . ASP A 1 200 ? 14.610 -9.704 -18.208 1.00 78.06 200 ASP A CA 1
ATOM 1547 C C . ASP A 1 200 ? 13.844 -11.030 -18.129 1.00 78.06 200 ASP A C 1
ATOM 1549 O O . ASP A 1 200 ? 13.946 -11.866 -19.023 1.00 78.06 200 ASP A O 1
ATOM 1553 N N . ASN A 1 201 ? 13.001 -11.195 -17.103 1.00 81.75 201 ASN A N 1
ATOM 1554 C CA . ASN A 1 201 ? 12.118 -12.346 -16.957 1.00 81.75 201 ASN A CA 1
ATOM 1555 C C . ASN A 1 201 ? 10.737 -11.913 -16.441 1.00 81.75 201 ASN A C 1
ATOM 1557 O O . ASN A 1 201 ? 10.573 -11.534 -15.281 1.00 81.75 201 ASN A O 1
ATOM 1561 N N . SER A 1 202 ? 9.715 -12.010 -17.293 1.00 80.88 202 SER A N 1
ATOM 1562 C CA . SER A 1 202 ? 8.345 -11.607 -16.951 1.00 80.88 202 SER A CA 1
ATOM 1563 C C . SER A 1 202 ? 7.734 -12.446 -15.821 1.00 80.88 202 SER A C 1
ATOM 1565 O O . SER A 1 202 ? 6.945 -11.925 -15.032 1.00 80.88 202 SER A O 1
ATOM 1567 N N . ALA A 1 203 ? 8.126 -13.718 -15.686 1.00 85.75 203 ALA A N 1
ATOM 1568 C CA . ALA A 1 203 ? 7.672 -14.581 -14.595 1.00 85.75 203 ALA A CA 1
ATOM 1569 C C . ALA A 1 203 ? 8.276 -14.174 -13.240 1.00 85.75 203 ALA A C 1
ATOM 1571 O O . ALA A 1 203 ? 7.653 -14.391 -12.198 1.00 85.75 203 ALA A O 1
ATOM 1572 N N . ALA A 1 204 ? 9.447 -13.529 -13.247 1.00 85.50 204 ALA A N 1
ATOM 1573 C CA . ALA A 1 204 ? 10.145 -13.108 -12.035 1.00 85.50 204 ALA A CA 1
ATOM 1574 C C . ALA A 1 204 ? 9.402 -12.004 -11.263 1.00 85.50 204 ALA A C 1
ATOM 1576 O O . ALA A 1 204 ? 9.582 -11.854 -10.053 1.00 85.50 204 ALA A O 1
ATOM 1577 N N . ALA A 1 205 ? 8.472 -11.303 -11.923 1.00 85.75 205 ALA A N 1
ATOM 1578 C CA . ALA A 1 205 ? 7.550 -10.358 -11.294 1.00 85.75 205 ALA A CA 1
ATOM 1579 C C . ALA A 1 205 ? 6.673 -10.989 -10.194 1.00 85.75 205 ALA A C 1
ATOM 1581 O O . ALA A 1 205 ? 6.180 -10.282 -9.318 1.00 85.75 205 ALA A O 1
ATOM 1582 N N . TRP A 1 206 ? 6.476 -12.309 -10.227 1.00 89.50 206 TRP A N 1
ATOM 1583 C CA . TRP A 1 206 ? 5.589 -13.033 -9.312 1.00 89.50 206 TRP A CA 1
ATOM 1584 C C . TRP A 1 206 ? 6.341 -13.909 -8.311 1.00 89.50 206 TRP A C 1
ATOM 1586 O O . TRP A 1 206 ? 5.729 -14.673 -7.565 1.00 89.50 206 TRP A O 1
ATOM 1596 N N . TRP A 1 207 ? 7.669 -13.816 -8.270 1.00 90.75 207 TRP A N 1
ATOM 1597 C CA . TRP A 1 207 ? 8.464 -14.640 -7.373 1.00 90.75 207 TRP A CA 1
ATOM 1598 C C . TRP A 1 207 ? 8.332 -14.196 -5.922 1.00 90.75 207 TRP A C 1
ATOM 1600 O O . TRP A 1 207 ? 8.443 -13.014 -5.582 1.00 90.75 207 TRP A O 1
ATOM 1610 N N . LEU A 1 208 ? 8.107 -15.183 -5.056 1.00 90.62 208 LEU A N 1
ATOM 1611 C CA . LEU A 1 208 ? 8.101 -14.998 -3.609 1.00 90.62 208 LEU A CA 1
ATOM 1612 C C . LEU A 1 208 ? 9.530 -14.839 -3.075 1.00 90.62 208 LEU A C 1
ATOM 1614 O O . LEU A 1 208 ? 9.798 -13.962 -2.256 1.00 90.62 208 LEU A O 1
ATOM 1618 N N . TRP A 1 209 ? 10.443 -15.660 -3.589 1.00 90.69 209 TRP A N 1
ATOM 1619 C CA . TRP A 1 209 ? 11.858 -15.697 -3.238 1.00 90.69 209 TRP A CA 1
ATOM 1620 C C . TRP A 1 209 ? 12.695 -15.604 -4.507 1.00 90.69 209 TRP A C 1
ATOM 1622 O O . TRP A 1 209 ? 12.345 -16.220 -5.513 1.00 90.69 209 TRP A O 1
ATOM 1632 N N . VAL A 1 210 ? 13.789 -14.847 -4.454 1.00 88.06 210 VAL A N 1
ATOM 1633 C CA . VAL A 1 210 ? 14.747 -14.739 -5.559 1.00 88.06 210 VAL A CA 1
ATOM 1634 C C . VAL A 1 210 ? 15.914 -15.695 -5.298 1.00 88.06 210 VAL A C 1
ATOM 1636 O O . VAL A 1 210 ? 16.602 -15.542 -4.273 1.00 88.06 210 VAL A O 1
ATOM 1639 N N . PRO A 1 211 ? 16.146 -16.670 -6.198 1.00 85.75 211 PRO A N 1
ATOM 1640 C CA . PRO A 1 211 ? 17.332 -17.522 -6.174 1.00 85.75 211 PRO A CA 1
ATOM 1641 C C . PRO A 1 211 ? 18.621 -16.690 -6.091 1.00 85.75 211 PRO A C 1
ATOM 1643 O O . PRO A 1 211 ? 18.705 -15.605 -6.665 1.00 85.75 211 PRO A O 1
ATOM 1646 N N . SER A 1 212 ? 19.617 -17.142 -5.322 1.00 81.62 212 SER A N 1
ATOM 1647 C CA . SER A 1 212 ? 20.831 -16.351 -5.041 1.00 81.62 212 SER A CA 1
ATOM 1648 C C . SER A 1 212 ? 21.643 -15.998 -6.288 1.00 81.62 212 SER A C 1
ATOM 1650 O O . SER A 1 212 ? 22.284 -14.955 -6.313 1.00 81.62 212 SER A O 1
ATOM 1652 N N . ASP A 1 213 ? 21.582 -16.847 -7.309 1.00 80.12 213 ASP A N 1
ATOM 1653 C CA . ASP A 1 213 ? 22.182 -16.697 -8.637 1.00 80.12 213 ASP A CA 1
ATOM 1654 C C . ASP A 1 213 ? 21.524 -15.600 -9.488 1.00 80.12 213 ASP A C 1
ATOM 1656 O O . ASP A 1 213 ? 22.155 -15.072 -10.397 1.00 80.12 213 ASP A O 1
ATOM 1660 N N . GLN A 1 214 ? 20.284 -15.217 -9.173 1.00 78.75 214 GLN A N 1
ATOM 1661 C CA . GLN A 1 214 ? 19.512 -14.224 -9.931 1.00 78.75 214 GLN A CA 1
ATOM 1662 C C . GLN A 1 214 ? 19.350 -12.889 -9.199 1.00 78.75 214 GLN A C 1
ATOM 1664 O O . GLN A 1 214 ? 18.584 -12.024 -9.627 1.00 78.75 214 GLN A O 1
ATOM 1669 N N . ARG A 1 215 ? 20.063 -12.698 -8.083 1.00 79.75 215 ARG A N 1
ATOM 1670 C CA . ARG A 1 215 ? 20.089 -11.416 -7.373 1.00 79.75 215 ARG A CA 1
ATOM 1671 C C . ARG A 1 215 ? 20.936 -10.423 -8.152 1.00 79.75 215 ARG A C 1
ATOM 1673 O O . ARG A 1 215 ? 22.129 -10.626 -8.359 1.00 79.75 215 ARG A O 1
ATOM 1680 N N . THR A 1 216 ? 20.311 -9.335 -8.570 1.00 73.38 216 THR A N 1
ATOM 1681 C CA . THR A 1 216 ? 20.957 -8.260 -9.319 1.00 73.38 216 THR A CA 1
ATOM 1682 C C . THR A 1 216 ? 21.318 -7.100 -8.395 1.00 73.38 216 THR A C 1
ATOM 1684 O O . THR A 1 216 ? 20.784 -6.971 -7.294 1.00 73.38 216 THR A O 1
ATOM 1687 N N . LEU A 1 217 ? 22.169 -6.183 -8.868 1.00 69.12 217 LEU A N 1
ATOM 1688 C CA . LEU A 1 217 ? 22.428 -4.918 -8.166 1.00 69.12 217 LEU A CA 1
ATOM 1689 C C . LEU A 1 217 ? 21.129 -4.111 -7.942 1.00 69.12 217 LEU A C 1
ATOM 1691 O O . LEU A 1 217 ? 20.990 -3.407 -6.947 1.00 69.12 217 LEU A O 1
ATOM 1695 N N . SER A 1 218 ? 20.165 -4.239 -8.863 1.00 68.94 218 SER A N 1
ATOM 1696 C CA . SER A 1 218 ? 18.840 -3.616 -8.768 1.00 68.94 218 SER A CA 1
ATOM 1697 C C . SER A 1 218 ? 17.904 -4.302 -7.766 1.00 68.94 218 SER A C 1
ATOM 1699 O O . SER A 1 218 ? 16.975 -3.655 -7.287 1.00 68.94 218 SER A O 1
ATOM 1701 N N . TRP A 1 219 ? 18.141 -5.575 -7.426 1.00 74.00 219 TRP A N 1
ATOM 1702 C CA . TRP A 1 219 ? 17.343 -6.345 -6.472 1.00 74.00 219 TRP A CA 1
ATOM 1703 C C . TRP A 1 219 ? 18.238 -7.188 -5.540 1.00 74.00 219 TRP A C 1
ATOM 1705 O O . TRP A 1 219 ? 18.397 -8.396 -5.737 1.00 74.00 219 TRP A O 1
ATOM 1715 N N . PRO A 1 220 ? 18.817 -6.577 -4.487 1.00 69.56 220 PRO A N 1
ATOM 1716 C CA . PRO A 1 220 ? 19.745 -7.267 -3.587 1.00 69.56 220 PRO A CA 1
ATOM 1717 C C . PRO A 1 220 ? 19.044 -8.169 -2.552 1.00 69.56 220 PRO A C 1
ATOM 1719 O O . PRO A 1 220 ? 19.701 -8.882 -1.793 1.00 69.56 220 PRO A O 1
ATOM 1722 N N . TYR A 1 221 ? 17.711 -8.131 -2.477 1.00 78.75 221 TYR A N 1
ATOM 1723 C CA . TYR A 1 221 ? 16.940 -8.800 -1.431 1.00 78.75 221 TYR A CA 1
ATOM 1724 C C . TYR A 1 221 ? 16.628 -10.259 -1.777 1.00 78.75 221 TYR A C 1
ATOM 1726 O O . TYR A 1 221 ? 16.361 -10.608 -2.923 1.00 78.75 221 TYR A O 1
ATOM 1734 N N . ALA A 1 222 ? 16.589 -11.115 -0.752 1.00 84.69 222 ALA A N 1
ATOM 1735 C CA . ALA A 1 222 ? 16.177 -12.513 -0.903 1.00 84.69 222 ALA A CA 1
ATOM 1736 C C . ALA A 1 222 ? 14.678 -12.664 -1.220 1.00 84.69 222 ALA A C 1
ATOM 1738 O O . ALA A 1 222 ? 14.279 -13.609 -1.898 1.00 84.69 222 ALA A O 1
ATOM 1739 N N . LEU A 1 223 ? 13.851 -11.738 -0.728 1.00 88.94 223 LEU A N 1
ATOM 1740 C CA . LEU A 1 223 ? 12.423 -11.691 -1.034 1.00 88.94 223 LEU A CA 1
ATOM 1741 C C . LEU A 1 223 ? 12.225 -11.145 -2.442 1.00 88.94 223 LEU A C 1
ATOM 1743 O O . LEU A 1 223 ? 12.775 -10.096 -2.761 1.00 88.94 223 LEU A O 1
ATOM 1747 N N . GLY A 1 224 ? 11.428 -11.826 -3.259 1.00 90.12 224 GLY A N 1
ATOM 1748 C CA . GLY A 1 224 ? 11.064 -11.348 -4.591 1.00 90.12 224 GLY A CA 1
ATOM 1749 C C . GLY A 1 224 ? 9.968 -10.283 -4.573 1.00 90.12 224 GLY A C 1
ATOM 1750 O O . GLY A 1 224 ? 9.472 -9.912 -3.501 1.00 90.12 224 GLY A O 1
ATOM 1751 N N . PRO A 1 225 ? 9.568 -9.780 -5.753 1.00 91.50 225 PRO A N 1
ATOM 1752 C CA . PRO A 1 225 ? 8.571 -8.718 -5.871 1.00 91.50 225 PRO A CA 1
ATOM 1753 C C . PRO A 1 225 ? 7.232 -9.036 -5.188 1.00 91.50 225 PRO A C 1
ATOM 1755 O O . PRO A 1 225 ? 6.632 -8.183 -4.522 1.00 91.50 225 PRO A O 1
ATOM 1758 N N . LEU A 1 226 ? 6.782 -10.289 -5.291 1.00 92.31 226 LEU A N 1
ATOM 1759 C CA . LEU A 1 226 ? 5.580 -10.753 -4.605 1.00 92.31 226 LEU A CA 1
ATOM 1760 C C . LEU A 1 226 ? 5.824 -10.894 -3.098 1.00 92.31 226 LEU A C 1
ATOM 1762 O O . LEU A 1 226 ? 4.964 -10.516 -2.307 1.00 92.31 226 LEU A O 1
ATOM 1766 N N . GLY A 1 227 ? 7.013 -11.351 -2.693 1.00 92.69 227 GLY A N 1
ATOM 1767 C CA . GLY A 1 227 ? 7.412 -11.456 -1.287 1.00 92.69 227 GLY A CA 1
ATOM 1768 C C . GLY A 1 227 ? 7.362 -10.121 -0.549 1.00 92.69 227 GLY A C 1
ATOM 1769 O O . GLY A 1 227 ? 6.724 -10.023 0.496 1.00 92.69 227 GLY A O 1
ATOM 1770 N N . VAL A 1 228 ? 7.951 -9.061 -1.108 1.00 92.88 228 VAL A N 1
ATOM 1771 C CA . VAL A 1 228 ? 7.910 -7.732 -0.467 1.00 92.88 228 VAL A CA 1
ATOM 1772 C C . VAL A 1 228 ? 6.494 -7.147 -0.429 1.00 92.88 228 VAL A C 1
ATOM 1774 O O . VAL A 1 228 ? 6.117 -6.502 0.550 1.00 92.88 228 VAL A O 1
ATOM 1777 N N . THR A 1 229 ? 5.677 -7.425 -1.448 1.00 95.06 229 THR A N 1
ATOM 1778 C CA . THR A 1 229 ? 4.268 -7.007 -1.484 1.00 95.06 229 THR A CA 1
ATOM 1779 C C . THR A 1 229 ? 3.450 -7.730 -0.416 1.00 95.06 229 THR A C 1
ATOM 1781 O O . THR A 1 229 ? 2.682 -7.094 0.305 1.00 95.06 229 THR A O 1
ATOM 1784 N N . LEU A 1 230 ? 3.660 -9.037 -0.240 1.00 95.50 230 LEU A N 1
ATOM 1785 C CA . LEU A 1 230 ? 3.031 -9.805 0.832 1.00 95.50 230 LEU A CA 1
ATOM 1786 C C . LEU A 1 230 ? 3.445 -9.309 2.215 1.00 95.50 230 LEU A C 1
ATOM 1788 O O . LEU A 1 230 ? 2.589 -9.220 3.088 1.00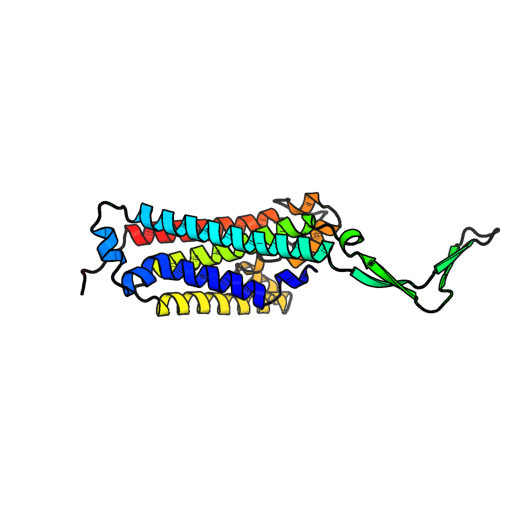 95.50 230 LEU A O 1
ATOM 1792 N N . THR A 1 231 ? 4.704 -8.919 2.423 1.00 94.44 231 THR A N 1
ATOM 1793 C CA . THR A 1 231 ? 5.143 -8.335 3.701 1.00 94.44 231 THR A CA 1
ATOM 1794 C C . THR A 1 231 ? 4.337 -7.084 4.061 1.00 94.44 231 THR A C 1
ATOM 1796 O O . THR A 1 231 ? 3.928 -6.922 5.213 1.00 94.44 231 THR A O 1
ATOM 1799 N N . LEU A 1 232 ? 4.049 -6.217 3.082 1.00 96.38 232 LEU A N 1
ATOM 1800 C CA . LEU A 1 232 ? 3.193 -5.044 3.288 1.00 96.38 232 LEU A CA 1
ATOM 1801 C C . LEU A 1 232 ? 1.742 -5.438 3.586 1.00 96.38 232 LEU A C 1
ATOM 1803 O O . LEU A 1 232 ? 1.145 -4.895 4.517 1.00 96.38 232 LEU A O 1
ATOM 1807 N N . LEU A 1 233 ? 1.192 -6.409 2.852 1.00 97.31 233 LEU A N 1
ATOM 1808 C CA . LEU A 1 233 ? -0.173 -6.894 3.067 1.00 97.31 233 LEU A CA 1
ATOM 1809 C C . LEU A 1 233 ? -0.340 -7.534 4.447 1.00 97.31 233 LEU A C 1
ATOM 1811 O O . LEU A 1 233 ? -1.226 -7.135 5.196 1.00 97.31 233 LEU A O 1
ATOM 1815 N N . VAL A 1 234 ? 0.556 -8.445 4.831 1.00 97.00 234 VAL A N 1
ATOM 1816 C CA . VAL A 1 234 ? 0.585 -9.063 6.164 1.00 97.00 234 VAL A CA 1
ATOM 1817 C C . VAL A 1 234 ? 0.743 -7.989 7.238 1.00 97.00 234 VAL A C 1
ATOM 1819 O O . VAL A 1 234 ? -0.001 -7.979 8.218 1.00 97.00 234 VA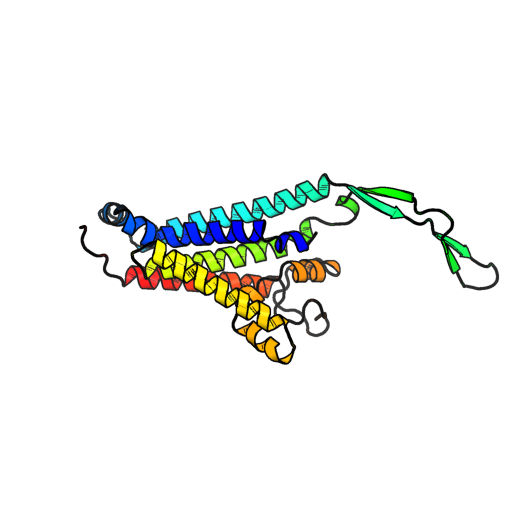L A O 1
ATOM 1822 N N . GLY A 1 235 ? 1.654 -7.033 7.039 1.00 96.56 235 GLY A N 1
ATOM 1823 C CA . GLY A 1 235 ? 1.844 -5.911 7.953 1.00 96.56 235 GLY A CA 1
ATOM 1824 C C . GLY A 1 235 ? 0.585 -5.054 8.132 1.00 96.56 235 GLY A C 1
ATOM 1825 O O . GLY A 1 235 ? 0.287 -4.645 9.257 1.00 96.56 235 GLY A O 1
ATOM 1826 N N . GLY A 1 236 ? -0.161 -4.798 7.057 1.00 96.69 236 GLY A N 1
ATOM 1827 C CA . GLY A 1 236 ? -1.446 -4.098 7.095 1.00 96.69 236 GLY A CA 1
ATOM 1828 C C . GLY A 1 236 ? -2.533 -4.909 7.800 1.00 96.69 236 GLY A C 1
ATOM 1829 O O . GLY A 1 236 ? -3.189 -4.399 8.708 1.00 96.69 236 GLY A O 1
ATOM 1830 N N . SER A 1 237 ? -2.666 -6.194 7.464 1.00 97.38 237 SER A N 1
ATOM 1831 C CA . SER A 1 237 ? -3.638 -7.107 8.074 1.00 97.38 237 SER A CA 1
ATOM 1832 C C . SER A 1 237 ? -3.424 -7.248 9.577 1.00 97.38 237 SER A C 1
ATOM 1834 O O . SER A 1 237 ? -4.383 -7.146 10.337 1.00 97.38 237 SER A O 1
ATOM 1836 N N . LEU A 1 238 ? -2.176 -7.399 10.032 1.00 97.50 238 LEU A N 1
ATOM 1837 C CA . LEU A 1 238 ? -1.850 -7.445 11.460 1.00 97.50 238 LEU A CA 1
ATOM 1838 C C . LEU A 1 238 ? -2.303 -6.172 12.182 1.00 97.50 238 LEU A C 1
ATOM 1840 O O . LEU A 1 238 ? -2.890 -6.249 13.258 1.00 97.50 238 LEU A O 1
ATOM 1844 N N . ARG A 1 239 ? -2.101 -4.995 11.580 1.00 96.81 239 ARG A N 1
ATOM 1845 C CA . ARG A 1 239 ? -2.545 -3.714 12.157 1.00 96.81 239 ARG A CA 1
ATOM 1846 C C . ARG A 1 239 ? -4.066 -3.605 12.223 1.00 96.81 239 ARG A C 1
ATOM 1848 O O . ARG A 1 239 ? -4.581 -3.128 13.228 1.00 96.81 239 ARG A O 1
ATOM 1855 N N . ILE A 1 240 ? -4.781 -4.101 11.214 1.00 96.50 240 ILE A N 1
ATOM 1856 C CA . ILE A 1 240 ? -6.250 -4.189 11.229 1.00 96.50 240 ILE A CA 1
ATOM 1857 C C . ILE A 1 240 ? -6.724 -5.131 12.345 1.00 96.50 240 ILE A C 1
ATOM 1859 O O . ILE A 1 240 ? -7.650 -4.794 13.080 1.00 96.50 240 ILE A O 1
ATOM 1863 N N . ILE A 1 241 ? -6.070 -6.283 12.524 1.00 96.50 241 ILE A N 1
ATOM 1864 C CA . ILE A 1 241 ? -6.382 -7.225 13.609 1.00 96.50 241 ILE A CA 1
ATOM 1865 C C . ILE A 1 241 ? -6.141 -6.569 14.974 1.00 96.50 241 ILE A C 1
ATOM 1867 O O . ILE A 1 241 ? -7.003 -6.645 15.850 1.00 96.50 241 ILE A O 1
ATOM 1871 N N . PHE A 1 242 ? -5.021 -5.864 15.154 1.00 95.81 242 PHE A N 1
ATOM 1872 C CA . PHE A 1 242 ? -4.752 -5.117 16.385 1.00 95.81 242 PHE A CA 1
ATOM 1873 C C . PHE A 1 242 ? -5.760 -3.988 16.617 1.00 95.81 242 PHE A C 1
ATOM 1875 O O . PHE A 1 242 ? -6.175 -3.773 17.755 1.00 95.81 242 PHE A O 1
ATOM 1882 N N . ALA A 1 243 ? -6.198 -3.302 15.558 1.00 94.56 243 ALA A N 1
ATOM 1883 C CA . ALA A 1 243 ? -7.252 -2.295 15.630 1.00 94.56 243 ALA A CA 1
ATOM 1884 C C . ALA A 1 243 ? -8.566 -2.914 16.132 1.00 94.56 243 ALA A C 1
ATOM 1886 O O . ALA A 1 243 ? -9.165 -2.419 17.085 1.00 94.56 243 ALA A O 1
ATOM 1887 N N . ALA A 1 244 ? -8.963 -4.052 15.556 1.00 94.12 244 ALA A N 1
ATOM 1888 C CA . ALA A 1 244 ? -10.156 -4.798 15.942 1.00 94.12 244 ALA A CA 1
ATOM 1889 C C . ALA A 1 244 ? -10.097 -5.289 17.396 1.00 94.12 244 ALA A C 1
ATOM 1891 O O . ALA A 1 244 ? -11.062 -5.123 18.147 1.00 94.12 244 ALA A O 1
ATOM 1892 N N . TRP A 1 245 ? -8.955 -5.842 17.813 1.00 94.31 245 TRP A N 1
ATOM 1893 C CA . TRP A 1 245 ? -8.721 -6.257 19.195 1.00 94.31 245 TRP A CA 1
ATOM 1894 C C . TRP A 1 245 ? -8.833 -5.071 20.157 1.00 94.31 245 TRP A C 1
ATOM 1896 O O . TRP A 1 245 ? -9.583 -5.130 21.132 1.00 94.31 245 TRP A O 1
ATOM 1906 N N . ARG A 1 246 ? -8.162 -3.955 19.849 1.00 93.38 246 ARG A N 1
ATOM 1907 C CA . ARG A 1 246 ? -8.188 -2.761 20.697 1.00 93.38 246 ARG A CA 1
ATOM 1908 C C . ARG A 1 246 ? -9.583 -2.155 20.797 1.00 93.38 246 ARG A C 1
ATOM 1910 O O . ARG A 1 246 ? -9.969 -1.757 21.894 1.00 93.38 246 ARG A O 1
ATOM 1917 N N . PHE A 1 247 ? -10.316 -2.088 19.687 1.00 89.88 247 PHE A N 1
ATOM 1918 C CA . PHE A 1 247 ? -11.663 -1.521 19.622 1.00 89.88 247 PHE A CA 1
ATOM 1919 C C . PHE A 1 247 ? -12.690 -2.366 20.386 1.00 89.88 247 PHE A C 1
ATOM 1921 O O . PHE A 1 247 ? -13.590 -1.822 21.027 1.00 89.88 247 PHE A O 1
ATOM 1928 N N . ARG A 1 248 ? -12.530 -3.696 20.388 1.00 89.38 248 ARG A N 1
ATOM 1929 C CA . ARG A 1 248 ? -13.357 -4.595 21.203 1.00 89.38 248 ARG A CA 1
ATOM 1930 C C . ARG A 1 248 ? -13.144 -4.364 22.698 1.00 89.38 248 ARG A C 1
ATOM 1932 O O . ARG A 1 248 ? -14.121 -4.311 23.432 1.00 89.38 248 ARG A O 1
ATOM 1939 N N . SER A 1 249 ? -11.893 -4.211 23.125 1.00 86.81 249 SER A N 1
ATOM 1940 C CA . SER A 1 249 ? -11.526 -4.058 24.541 1.00 86.81 249 SER A CA 1
ATOM 1941 C C . SER A 1 249 ? -11.618 -2.619 25.059 1.00 86.81 249 SER A C 1
ATOM 1943 O O . SER A 1 249 ? -11.213 -2.349 26.185 1.00 86.81 249 SER A O 1
ATOM 1945 N N . ARG A 1 250 ? -12.046 -1.656 24.233 1.00 82.12 250 ARG A N 1
ATOM 1946 C CA . ARG A 1 250 ? -12.119 -0.243 24.616 1.00 82.12 250 ARG A CA 1
ATOM 1947 C C . ARG A 1 250 ? -13.522 0.120 25.083 1.00 82.12 250 ARG A C 1
ATOM 1949 O O . ARG A 1 250 ? -14.490 -0.087 24.350 1.00 82.12 250 ARG A O 1
ATOM 1956 N N . ASP A 1 251 ? -13.604 0.763 26.239 1.00 76.75 251 ASP A N 1
ATOM 1957 C CA . ASP A 1 251 ? -14.832 1.416 26.674 1.00 76.75 251 ASP A CA 1
ATOM 1958 C C . ASP A 1 251 ? -15.043 2.695 25.872 1.00 76.75 251 ASP A C 1
ATOM 1960 O O . ASP A 1 251 ? -14.146 3.535 25.722 1.00 76.75 251 ASP A O 1
ATOM 1964 N N . ILE A 1 252 ? -16.232 2.800 25.289 1.00 73.19 252 ILE A N 1
ATOM 1965 C CA . ILE A 1 252 ? -16.656 3.998 24.583 1.00 73.19 252 ILE A CA 1
ATOM 1966 C C . ILE A 1 252 ? -17.265 4.899 25.660 1.00 73.19 252 ILE A C 1
ATOM 1968 O O . ILE A 1 252 ? -18.082 4.413 26.443 1.00 73.19 252 ILE A O 1
ATOM 1972 N N . PRO A 1 253 ? -16.813 6.157 25.775 1.00 65.25 253 PRO A N 1
ATOM 1973 C CA . PRO A 1 253 ? -17.413 7.113 26.706 1.00 65.25 253 PRO A CA 1
ATOM 1974 C C . PRO A 1 253 ? -18.926 7.225 26.510 1.00 65.25 253 PRO A C 1
ATOM 1976 O O . PRO A 1 253 ? -19.432 6.978 25.419 1.00 65.25 253 PRO A O 1
ATOM 1979 N N . ALA A 1 254 ? -19.626 7.642 27.562 1.00 55.97 254 ALA A N 1
ATOM 1980 C CA . ALA A 1 254 ? -21.015 8.054 27.432 1.00 55.97 254 ALA A CA 1
ATOM 1981 C C . ALA A 1 254 ? -21.127 9.328 26.561 1.00 55.97 254 ALA A C 1
ATOM 1983 O O . ALA A 1 254 ? -20.193 10.144 26.600 1.00 55.97 254 ALA A O 1
ATOM 1984 N N . PRO A 1 255 ? -22.242 9.500 25.822 1.00 58.50 255 PRO A N 1
ATOM 1985 C CA . PRO A 1 255 ? -22.529 10.721 25.070 1.00 58.50 255 PRO A CA 1
ATOM 1986 C C . PRO A 1 255 ? -22.431 11.953 25.973 1.00 58.50 255 PRO A C 1
ATOM 1988 O O . PRO A 1 255 ? -22.915 11.923 27.107 1.00 58.50 255 PRO A O 1
ATOM 1991 N N . LEU A 1 256 ? -21.783 13.007 25.465 1.00 53.28 256 LEU A N 1
ATOM 1992 C CA . LEU A 1 256 ? -21.771 14.346 26.069 1.00 53.28 256 LEU A CA 1
ATOM 1993 C C . LEU A 1 256 ? -23.024 15.126 25.670 1.00 53.28 256 LEU A C 1
ATOM 1995 O O . LEU A 1 256 ? -23.395 15.047 24.477 1.00 53.28 256 LEU A O 1
#

pLDDT: mean 86.96, std 10.59, range [53.28, 98.06]

Mean predicted aligned error: 7.86 Å

Solvent-accessible surface area (backbone atoms only — not comparable to full-atom values): 13518 Å² total; per-residue (Å²): 121,50,64,59,75,69,33,64,67,58,51,45,53,45,45,51,51,20,39,54,56,18,19,38,69,41,5,35,29,49,68,68,53,50,46,60,62,54,56,74,41,101,54,55,72,64,57,52,53,49,52,53,51,50,55,52,52,50,52,46,50,51,54,37,49,49,53,51,51,50,50,44,52,47,37,70,72,42,65,41,74,39,71,48,56,50,62,49,73,51,70,48,97,87,47,103,52,68,54,73,42,76,65,67,78,61,45,73,44,75,44,52,35,55,82,77,50,70,62,74,56,49,50,50,30,39,50,27,52,38,15,51,30,45,24,45,19,13,50,20,31,27,41,7,43,73,42,55,49,38,69,57,31,48,49,52,50,52,50,51,50,51,53,38,50,52,36,46,52,47,21,69,71,41,81,91,35,36,69,40,35,80,79,18,75,64,61,48,56,50,42,49,43,37,41,61,56,23,66,84,37,70,72,53,36,65,25,51,59,44,57,82,91,72,52,41,95,73,43,81,54,58,55,17,54,38,30,31,21,46,54,29,40,52,55,7,50,53,28,41,52,50,16,52,54,48,45,70,76,47,87,76,78,78,89,130

Sequence (256 aa):
LSMVFHEPVLVTCVLVWSIARGSDAVSGEINRGTLEMLLAQPIGRLRWLACHTTVCSVGLALLCGLVWLGLACSIRTQSVRQEMAPTVDISLPLLPWTVPIRVGPAQQVETPLARLVDSSRFIAPTCNLFGMGFFVLGLSLFFSSCDRYRWRTLGIVIGIFVIQMLLRLLSKATDATAFFGYFTFLSAYQPDAMVHFARDNSAAAWWLWVPSDQRTLSWPYALGPLGVTLTLLVGGSLRIIFAAWRFRSRDIPAPL

Foldseek 3Di:
DLCVLVPVVLLCVLLCLLLVLLLCQALVCLVVVNVVVVVVPPDDPLNSLVVSLVVSLVVSLVSLVVVLVVVVVCLQPDWDWDFDQDWDFDQDPPDRDTDTDRPDGGDGDTHRSVVVDDSLLQPLLSLLSSLQSLLLSLQLNLLSLVDNHSVVSSVVSVVVVVVLVVLVVQCPPDPVSVVSLVVHLCVLNDSPLSSVLCPVPVVQSQFQADDPVSADPSHNDRGGSNVSSVVSNVSSVVSSVSSSVSNVPDDDDDDD

Nearest PDB structures (foldseek):
  8wam-assembly1_A  TM=6.656E-01  e=2.010E-01  Arabidopsis thaliana
  7m1q-assembly1_A  TM=4.786E-01  e=5.482E-02  Homo sapiens
  7e7o-assembly1_A  TM=4.781E-01  e=8.454E-02  Homo sapiens
  8edw-assembly1_A  TM=5.406E-01  e=2.109E-01  Homo sapiens
  7m1p-assembly1_A  TM=5.020E-01  e=7.369E-01  Homo sapiens

Radius of gyration: 24.35 Å; Cα contacts (8 Å, |Δi|>4): 356; chains: 1; bounding box: 67×33×76 Å

Secondary structure (DSSP, 8-state):
-GGGGG-HHHHHHHHHHHHHHHHIIIIIHHHTTHHHHHHTSS--HHHHHHHHHHHHHHHHHHHHHHHHHHHHHHHHH-EEEEEE--EEEEE-TTSS-EEEEE-SSPEEEEEEGGGT--GGGGHHHHHHHHHHHHHHHHHHHHHHHH-S-HHHHHHHHHHHHHHHHHHHHHTTT-GGGGGGGGG-GGGG--HHHHHHHHHH-GGGGG-SB--GGG-BTTB--SB-HHHHHHHHHHHHHHHHHHHHHHHHTPPPPPP-